Protein 2E85 (pdb70)

CATH classification: 3.40.50.1450

InterPro domains:
  IPR000671 Peptidase A31 family [PF01750] (22-140)
  IPR000671 Peptidase A31 family [PR00446] (3-15)
  IPR000671 Peptidase A31 family [PR00446] (15-26)
  IPR000671 Peptidase A31 family [PR00446] (33-50)
  IPR000671 Peptidase A31 family [PR00446] (56-66)
  IPR000671 Peptidase A31 family [PR00446] (67-83)
  IPR000671 Peptidase A31 family [PTHR30302] (2-147)
  IPR000671 Peptidase A31 family [TIGR00072] (5-140)
  IPR004420 Peptidase A31, hydrogenase maturation protease HycI [TIGR00142] (3-147)
  IPR004420 Peptidase A31, hydrogenase maturation protease HycI [cd06067] (4-139)
  IPR023430 Peptidase HybD-like domain superfamily [G3DSA:3.40.50.1450] (1-156)
  IPR023430 Peptidase HybD-like domain superfamily [SSF53163] (2-152)

GO terms:
  GO:0005515 protein binding (F, IPI)
  GO:0004175 endopeptidase activity (F, IDA)
  GO:0016485 protein processing (P, IDA)

Radius of gyration: 21.77 Å; Cα contacts (8 Å, |Δi|>4): 663; chains: 2; bounding box: 35×47×63 Å

Organism: Escherichia coli (strain K12) (NCBI:txid83333)

Structure (mmCIF, N/CA/C/O backbone):
data_2E85
#
_entry.id   2E85
#
_cell.length_a   87.425
_cell.length_b   54.984
_cell.length_c   67.964
_cell.angle_alpha   90.00
_cell.angle_beta   90.00
_cell.angle_gamma   90.00
#
_symmetry.space_group_name_H-M   'P 21 21 2'
#
loop_
_entity.id
_entity.type
_entity.pdbx_description
1 polymer 'Hydrogenase 3 maturation protease'
2 non-polymer 'CALCIUM ION'
3 water water
#
loop_
_atom_site.group_PDB
_atom_site.id
_atom_site.type_symbol
_atom_site.label_atom_id
_atom_site.label_alt_id
_atom_site.label_comp_id
_atom_site.label_asym_id
_atom_site.label_entity_id
_atom_site.label_seq_id
_atom_site.pdbx_PDB_ins_code
_atom_site.Cartn_x
_atom_site.Cartn_y
_atom_site.Cartn_z
_atom_site.occupancy
_atom_site.B_iso_or_equiv
_atom_site.auth_seq_id
_atom_site.auth_comp_id
_atom_site.auth_asym_id
_atom_site.auth_atom_id
_atom_site.pdbx_PDB_model_num
ATOM 1 N N . ALA A 1 1 ? 3.507 30.264 -4.147 1.00 31.06 -2 ALA A N 1
ATOM 2 C CA . ALA A 1 1 ? 3.698 28.998 -3.373 1.00 30.38 -2 ALA A CA 1
ATOM 3 C C . ALA A 1 1 ? 4.626 28.029 -4.095 1.00 29.48 -2 ALA A C 1
ATOM 4 O O . ALA A 1 1 ? 4.863 28.159 -5.307 1.00 30.03 -2 ALA A O 1
ATOM 6 N N . SER A 1 2 ? 5.176 27.066 -3.352 1.00 28.57 -1 SER A N 1
ATOM 7 C CA . SER A 1 2 ? 6.125 26.115 -3.938 1.00 26.71 -1 SER A CA 1
ATOM 8 C C . SER A 1 2 ? 5.430 25.119 -4.847 1.00 25.24 -1 SER A C 1
ATOM 9 O O . SER A 1 2 ? 6.041 24.588 -5.771 1.00 24.98 -1 SER A O 1
ATOM 12 N N . ALA A 1 3 ? 4.149 24.873 -4.580 1.00 24.22 0 ALA A N 1
ATOM 13 C CA . ALA A 1 3 ? 3.387 23.908 -5.367 1.00 22.17 0 ALA A CA 1
ATOM 14 C C . ALA A 1 3 ? 3.817 22.480 -5.082 1.00 20.25 0 ALA A C 1
ATOM 15 O O . ALA A 1 3 ? 3.647 21.617 -5.935 1.00 21.01 0 ALA A O 1
ATOM 16 N N . VAL A 1 4 ? 4.381 22.230 -3.897 1.00 19.67 1 VAL A N 1
ATOM 17 C CA . VAL A 1 4 ? 4.923 20.895 -3.546 1.00 17.67 1 VAL A CA 1
ATOM 18 C C . VAL A 1 4 ? 3.835 19.917 -3.086 1.00 17.68 1 VAL A C 1
ATOM 19 O O . VAL A 1 4 ? 2.985 20.258 -2.248 1.00 18.22 1 VAL A O 1
ATOM 23 N N . THR A 1 5 ? 3.889 18.692 -3.616 1.00 15.04 2 THR A N 1
ATOM 24 C CA . THR A 1 5 ? 2.916 17.669 -3.249 1.00 14.45 2 THR A CA 1
ATOM 25 C C . THR A 1 5 ? 3.623 16.425 -2.682 1.00 12.70 2 THR A C 1
ATOM 26 O O . THR A 1 5 ? 3.266 15.929 -1.616 1.00 14.47 2 THR A O 1
ATOM 30 N N . ASP A 1 6 ? 4.625 15.954 -3.405 1.00 10.67 3 ASP A N 1
ATOM 31 C CA . ASP A 1 6 ? 5.264 14.677 -3.135 1.00 9.19 3 ASP A CA 1
ATOM 32 C C . ASP A 1 6 ? 6.689 14.935 -2.700 1.00 7.99 3 ASP A C 1
ATOM 33 O O . ASP A 1 6 ? 7.398 15.729 -3.314 1.00 8.86 3 ASP A O 1
ATOM 38 N N . VAL A 1 7 ? 7.118 14.229 -1.657 1.00 8.16 4 VAL A N 1
ATOM 39 C CA . VAL A 1 7 ? 8.484 14.332 -1.164 1.00 7.16 4 VAL A CA 1
ATOM 40 C C . VAL A 1 7 ? 9.026 12.909 -1.028 1.00 6.70 4 VAL A C 1
ATOM 41 O O . VAL A 1 7 ? 8.311 12.002 -0.553 1.00 6.78 4 VAL A O 1
ATOM 45 N N . LEU A 1 8 ? 10.285 12.724 -1.443 1.00 6.29 5 LEU A N 1
ATOM 46 C CA . LEU A 1 8 ? 10.964 11.439 -1.350 1.00 8.19 5 LEU A CA 1
ATOM 47 C C . LEU A 1 8 ? 12.152 11.622 -0.416 1.00 8.09 5 LEU A C 1
ATOM 48 O O . LEU A 1 8 ? 13.040 12.410 -0.710 1.00 8.39 5 LEU A O 1
ATOM 53 N N . LEU A 1 9 ? 12.138 10.949 0.743 1.00 7.19 6 LEU A N 1
ATOM 54 C CA . LEU A 1 9 ? 13.299 11.013 1.641 1.00 7.10 6 LEU A CA 1
ATOM 55 C C . LEU A 1 9 ? 14.156 9.779 1.413 1.00 7.30 6 LEU A C 1
ATOM 56 O O . LEU A 1 9 ? 13.681 8.642 1.590 1.00 7.77 6 LEU A O 1
ATOM 61 N N . CYS A 1 10 ? 15.402 9.988 0.960 1.00 7.41 7 CYS A N 1
ATOM 62 C CA . CYS A 1 10 ? 16.314 8.862 0.721 1.00 8.00 7 CYS A CA 1
ATOM 63 C C . CYS A 1 10 ? 17.225 8.701 1.925 1.00 8.22 7 CYS A C 1
ATOM 64 O O . CYS A 1 10 ? 17.926 9.665 2.305 1.00 9.19 7 CYS A O 1
ATOM 67 N N . VAL A 1 11 ? 17.207 7.508 2.531 1.00 9.17 8 VAL A N 1
ATOM 68 C CA . VAL A 1 11 ? 17.994 7.301 3.761 1.00 9.29 8 VAL A CA 1
ATOM 69 C C . VAL A 1 11 ? 19.134 6.294 3.500 1.00 9.31 8 VAL A C 1
ATOM 70 O O . VAL A 1 11 ? 18.933 5.262 2.856 1.00 8.90 8 VAL A O 1
ATOM 74 N N . GLY A 1 12 ? 20.328 6.588 4.006 1.00 8.83 9 GLY A N 1
ATOM 75 C CA . GLY A 1 12 ? 21.427 5.640 3.826 1.00 10.11 9 GLY A CA 1
ATOM 76 C C . GLY A 1 12 ? 22.799 6.282 3.897 1.00 10.59 9 GLY A C 1
ATOM 77 O O . GLY A 1 12 ? 22.941 7.496 4.039 1.00 10.80 9 GLY A O 1
ATOM 78 N N . ASN A 1 13 ? 23.822 5.454 3.757 1.00 11.33 10 ASN A N 1
ATOM 79 C CA . ASN A 1 13 ? 25.212 5.906 3.827 1.00 12.43 10 ASN A CA 1
ATOM 80 C C . ASN A 1 13 ? 25.997 5.242 2.689 1.00 11.89 10 ASN A C 1
ATOM 81 O O . ASN A 1 13 ? 26.159 4.025 2.681 1.00 12.92 10 ASN A O 1
ATOM 86 N N . SER A 1 14 ? 26.465 6.040 1.734 1.00 13.15 11 SER A N 1
ATOM 87 C CA . SER A 1 14 ? 27.139 5.517 0.510 1.00 15.16 11 SER A CA 1
ATOM 88 C C . SER A 1 14 ? 28.450 4.822 0.874 1.00 14.78 11 SER A C 1
ATOM 89 O O . SER A 1 14 ? 28.982 4.006 0.099 1.00 15.15 11 SER A O 1
ATOM 92 N N . MET A 1 15 ? 28.978 5.161 2.046 1.00 14.61 12 MET A N 1
ATOM 93 C CA . MET A 1 15 ? 30.210 4.527 2.539 1.00 15.79 12 MET A CA 1
ATOM 94 C C . MET A 1 15 ? 29.945 3.249 3.334 1.00 15.29 12 MET A C 1
ATOM 95 O O . MET A 1 15 ? 30.838 2.722 4.013 1.00 16.16 12 MET A O 1
ATOM 100 N N . MET A 1 16 ? 28.712 2.740 3.259 1.00 13.06 13 MET A N 1
ATOM 101 C CA . MET A 1 16 ? 28.390 1.518 3.978 1.00 12.26 13 MET A CA 1
ATOM 102 C C . MET A 1 16 ? 27.783 0.441 3.055 1.00 10.68 13 MET A C 1
ATOM 103 O O . MET A 1 16 ? 26.849 -0.268 3.431 1.00 10.21 13 MET A O 1
ATOM 108 N N . GLY A 1 17 ? 28.333 0.350 1.837 1.00 10.36 14 GLY A N 1
ATOM 109 C CA . GLY A 1 17 ? 28.057 -0.792 0.968 1.00 9.86 14 GLY A CA 1
ATOM 110 C C . GLY A 1 17 ? 26.609 -0.730 0.529 1.00 9.43 14 GLY A C 1
ATOM 111 O O . GLY A 1 17 ? 26.163 0.309 0.032 1.00 9.08 14 GLY A O 1
ATOM 112 N N . ASP A 1 18 ? 25.875 -1.829 0.674 1.00 9.49 15 ASP A N 1
ATOM 113 C CA . ASP A 1 18 ? 24.465 -1.839 0.253 1.00 9.32 15 ASP A CA 1
ATOM 114 C C . ASP A 1 18 ? 23.586 -0.865 1.013 1.00 9.28 15 ASP A C 1
ATOM 115 O O . ASP A 1 18 ? 22.452 -0.565 0.564 1.00 8.87 15 ASP A O 1
ATOM 120 N N . ASP A 1 19 ? 24.063 -0.375 2.141 1.00 8.29 16 ASP A N 1
ATOM 121 C CA . ASP A 1 19 ? 23.348 0.751 2.810 1.00 9.81 16 ASP A CA 1
ATOM 122 C C . ASP A 1 19 ? 23.284 2.011 1.947 1.00 8.27 16 ASP A C 1
ATOM 123 O O . ASP A 1 19 ? 22.542 2.981 2.282 1.00 9.31 16 ASP A O 1
ATOM 128 N N . GLY A 1 20 ? 24.051 2.041 0.861 1.00 9.10 17 GLY A N 1
ATOM 129 C CA . GLY A 1 20 ? 24.053 3.213 -0.058 1.00 8.78 17 GLY A CA 1
ATOM 130 C C . GLY A 1 20 ? 22.841 3.263 -0.979 1.00 9.21 17 GLY A C 1
ATOM 131 O O . GLY A 1 20 ? 22.784 4.156 -1.832 1.00 9.55 17 GLY A O 1
ATOM 132 N N . ALA A 1 21 ? 21.892 2.329 -0.811 1.00 9.80 18 ALA A N 1
ATOM 133 C CA . ALA A 1 21 ? 20.708 2.234 -1.710 1.00 9.87 18 ALA A CA 1
ATOM 134 C C . ALA A 1 21 ? 19.947 3.566 -1.793 1.00 10.64 18 ALA A C 1
ATOM 135 O O . ALA A 1 21 ? 19.613 4.042 -2.903 1.00 9.89 18 ALA A O 1
ATOM 137 N N . GLY A 1 22 ? 19.660 4.159 -0.627 1.00 9.22 19 GLY A N 1
ATOM 138 C CA . GLY A 1 22 ? 18.994 5.468 -0.591 1.00 10.39 19 GLY A CA 1
ATOM 139 C C . GLY A 1 22 ? 19.769 6.551 -1.341 1.00 9.83 19 GLY A C 1
ATOM 140 O O . GLY A 1 22 ? 19.246 7.137 -2.274 1.00 9.58 19 GLY A O 1
ATOM 141 N N . PRO A 1 23 ? 21.009 6.860 -0.914 1.00 9.47 20 PRO A N 1
ATOM 142 C CA . PRO A 1 23 ? 21.826 7.827 -1.659 1.00 9.88 20 PRO A CA 1
ATOM 143 C C . PRO A 1 23 ? 21.880 7.538 -3.145 1.00 8.15 20 PRO A C 1
ATOM 144 O O . PRO A 1 23 ? 21.932 8.483 -3.934 1.00 8.50 20 PRO A O 1
ATOM 148 N N . LEU A 1 24 ? 21.921 6.267 -3.542 1.00 7.46 21 LEU A N 1
ATOM 149 C CA . LEU A 1 24 ? 22.006 5.975 -4.972 1.00 8.23 21 LEU A CA 1
ATOM 150 C C . LEU A 1 24 ? 20.744 6.448 -5.657 1.00 6.49 21 LEU A C 1
ATOM 151 O O . LEU A 1 24 ? 20.811 7.016 -6.740 1.00 8.13 21 LEU A O 1
ATOM 156 N N . LEU A 1 25 ? 19.596 6.182 -5.049 1.00 6.19 22 LEU A N 1
ATOM 157 C CA . LEU A 1 25 ? 18.320 6.645 -5.610 1.00 5.42 22 LEU A CA 1
ATOM 158 C C . LEU A 1 25 ? 18.291 8.177 -5.780 1.00 6.41 22 LEU A C 1
ATOM 159 O O . LEU A 1 25 ? 17.818 8.687 -6.815 1.00 6.52 22 LEU A O 1
ATOM 164 N N . ALA A 1 26 ? 18.790 8.897 -4.772 1.00 6.92 23 ALA A N 1
ATOM 165 C CA . ALA A 1 26 ? 18.902 10.378 -4.830 1.00 7.32 23 ALA A CA 1
ATOM 166 C C . ALA A 1 26 ? 19.758 10.780 -6.004 1.00 9.21 23 ALA A C 1
ATOM 167 O O . ALA A 1 26 ? 19.391 11.688 -6.748 1.00 9.80 23 ALA A O 1
ATOM 169 N N . GLU A 1 27 ? 20.874 10.076 -6.194 1.00 9.35 24 GLU A N 1
ATOM 170 C CA . GLU A 1 27 ? 21.764 10.370 -7.312 1.00 11.51 24 GLU A CA 1
ATOM 171 C C . GLU A 1 27 ? 21.100 10.164 -8.672 1.00 10.42 24 GLU A C 1
ATOM 172 O O . GLU A 1 27 ? 21.264 11.020 -9.581 1.00 11.37 24 GLU A O 1
ATOM 178 N N . LYS A 1 28 ? 20.334 9.062 -8.803 1.00 9.68 25 LYS A N 1
ATOM 179 C CA . LYS A 1 28 ? 19.606 8.810 -10.030 1.00 9.48 25 LYS A CA 1
ATOM 180 C C . LYS A 1 28 ? 18.602 9.923 -10.299 1.00 9.55 25 LYS A C 1
ATOM 181 O O . LYS A 1 28 ? 18.489 10.397 -11.432 1.00 9.49 25 LYS A O 1
ATOM 187 N N . CYS A 1 29 ? 17.835 10.298 -9.266 1.00 7.99 26 CYS A N 1
ATOM 188 C CA . CYS A 1 29 ? 16.863 11.358 -9.406 1.00 9.64 26 CYS A CA 1
ATOM 189 C C . CYS A 1 29 ? 17.467 12.713 -9.775 1.00 10.38 26 CYS A C 1
ATOM 190 O O . CYS A 1 29 ? 16.878 13.458 -10.560 1.00 11.07 26 CYS A O 1
ATOM 193 N N . ALA A 1 30 ? 18.623 13.031 -9.201 1.00 11.27 27 ALA A N 1
ATOM 194 C CA . ALA A 1 30 ? 19.274 14.310 -9.483 1.00 12.32 27 ALA A CA 1
ATOM 195 C C . ALA A 1 30 ? 19.704 14.366 -10.941 1.00 12.95 27 ALA A C 1
ATOM 196 O O . ALA A 1 30 ? 19.623 15.419 -11.590 1.00 14.98 27 ALA A O 1
ATOM 198 N N . ALA A 1 31 ? 20.160 13.231 -11.450 1.00 11.66 28 ALA A N 1
ATOM 199 C CA . ALA A 1 31 ? 20.642 13.122 -12.824 1.00 12.15 28 ALA A CA 1
ATOM 200 C C . ALA A 1 31 ? 19.490 13.110 -13.835 1.00 12.00 28 ALA A C 1
ATOM 201 O O . ALA A 1 31 ? 19.618 13.653 -14.947 1.00 13.10 28 ALA A O 1
ATOM 203 N N . ALA A 1 32 ? 18.355 12.555 -13.429 1.00 10.75 29 ALA A N 1
ATOM 204 C CA . ALA A 1 32 ? 17.227 12.361 -14.339 1.00 10.49 29 ALA A CA 1
ATOM 205 C C . ALA A 1 32 ? 15.951 12.286 -13.512 1.00 11.29 29 ALA A C 1
ATOM 206 O O . ALA A 1 32 ? 15.530 11.201 -13.116 1.00 11.12 29 ALA A O 1
ATOM 208 N N . PRO A 1 33 ? 15.366 13.443 -13.197 1.00 10.49 30 PRO A N 1
ATOM 209 C CA . PRO A 1 33 ? 14.167 13.461 -12.346 1.00 11.11 30 PRO A CA 1
ATOM 210 C C . PRO A 1 33 ? 13.031 12.587 -12.842 1.00 12.07 30 PRO A C 1
ATOM 211 O O . PRO A 1 33 ? 12.833 12.425 -14.058 1.00 11.71 30 PRO A O 1
ATOM 215 N N . LYS A 1 34 ? 12.315 11.999 -11.892 1.00 12.09 31 LYS A N 1
ATOM 216 C CA . LYS A 1 34 ? 11.123 11.207 -12.213 1.00 12.73 31 LYS A CA 1
ATOM 217 C C . LYS A 1 34 ? 9.988 11.680 -11.337 1.00 13.16 31 LYS A C 1
ATOM 218 O O . LYS A 1 34 ? 10.169 11.871 -10.141 1.00 13.79 31 LYS A O 1
ATOM 224 N N . GLY A 1 35 ? 8.812 11.870 -11.925 1.00 13.84 32 GLY A N 1
ATOM 225 C CA . GLY A 1 35 ? 7.671 12.291 -11.120 1.00 13.97 32 GLY A CA 1
ATOM 226 C C . GLY A 1 35 ? 7.773 13.716 -10.621 1.00 13.43 32 GLY A C 1
ATOM 227 O O . GLY A 1 35 ? 8.542 14.528 -11.152 1.00 14.90 32 GLY A O 1
ATOM 228 N N . ASN A 1 36 ? 6.927 14.039 -9.657 1.00 12.91 33 ASN A N 1
ATOM 229 C CA . ASN A 1 36 ? 6.892 15.361 -9.075 1.00 13.35 33 ASN A CA 1
ATOM 230 C C . ASN A 1 36 ? 7.628 15.442 -7.746 1.00 13.20 33 ASN A C 1
ATOM 231 O O . ASN A 1 36 ? 7.515 16.429 -7.034 1.00 14.33 33 ASN A O 1
ATOM 236 N N . TRP A 1 37 ? 8.405 14.410 -7.429 1.00 11.99 34 TRP A N 1
ATOM 237 C CA . TRP A 1 37 ? 9.034 14.293 -6.109 1.00 10.38 34 TRP A CA 1
ATOM 238 C C . TRP A 1 37 ? 10.090 15.363 -5.877 1.00 10.32 34 TRP A C 1
ATOM 239 O O . TRP A 1 37 ? 10.993 15.556 -6.715 1.00 10.68 34 TRP A O 1
ATOM 250 N N . VAL A 1 38 ? 9.997 16.029 -4.733 1.00 9.80 35 VAL A N 1
ATOM 251 C CA . VAL A 1 38 ? 11.147 16.745 -4.178 1.00 9.47 35 VAL A CA 1
ATOM 252 C C . VAL A 1 38 ? 11.990 15.717 -3.399 1.00 9.83 35 VAL A C 1
ATOM 253 O O . VAL A 1 38 ? 11.501 15.115 -2.438 1.00 9.15 35 VAL A O 1
ATOM 257 N N . VAL A 1 39 ? 13.245 15.547 -3.794 1.00 8.84 36 VAL A N 1
ATOM 258 C CA . VAL A 1 39 ? 14.058 14.437 -3.250 1.00 9.11 36 VAL A CA 1
ATOM 259 C C . VAL A 1 39 ? 15.061 14.941 -2.226 1.00 8.98 36 VAL A C 1
ATOM 260 O O . VAL A 1 39 ? 15.923 15.774 -2.551 1.00 8.95 36 VAL A O 1
ATOM 264 N N . ILE A 1 40 ? 14.952 14.435 -1.006 1.00 9.21 37 ILE A N 1
ATOM 265 C CA . ILE A 1 40 ? 15.891 14.807 0.065 1.00 9.25 37 ILE A CA 1
ATOM 266 C C . ILE A 1 40 ? 16.911 13.668 0.196 1.00 7.59 37 ILE A C 1
ATOM 267 O O . ILE A 1 40 ? 16.556 12.498 0.472 1.00 9.92 37 ILE A O 1
ATOM 272 N N . ASP A 1 41 ? 18.180 14.041 0.024 1.00 7.53 38 ASP A N 1
ATOM 273 C CA . ASP A 1 41 ? 19.330 13.186 0.186 1.00 9.22 38 ASP A CA 1
ATOM 274 C C . ASP A 1 41 ? 19.649 13.142 1.693 1.00 8.95 38 ASP A C 1
ATOM 275 O O . ASP A 1 41 ? 20.557 13.815 2.165 1.00 10.15 38 ASP A O 1
ATOM 280 N N . GLY A 1 42 ? 18.882 12.349 2.426 1.00 8.96 39 GLY A N 1
ATOM 281 C CA . GLY A 1 42 ? 18.860 12.424 3.883 1.00 8.27 39 GLY A CA 1
ATOM 282 C C . GLY A 1 42 ? 20.037 11.827 4.649 1.00 9.17 39 GLY A C 1
ATOM 283 O O . GLY A 1 42 ? 20.127 11.987 5.885 1.00 8.24 39 GLY A O 1
ATOM 284 N N . GLY A 1 43 ? 20.921 11.101 3.970 1.00 9.13 40 GLY A N 1
ATOM 285 C CA . GLY A 1 43 ? 22.044 10.541 4.694 1.00 10.19 40 GLY A CA 1
ATOM 286 C C . GLY A 1 43 ? 21.670 9.512 5.761 1.00 11.00 40 GLY A C 1
ATOM 287 O O . GLY A 1 43 ? 20.637 8.836 5.690 1.00 10.84 40 GLY A O 1
ATOM 288 N N . SER A 1 44 ? 22.530 9.443 6.772 1.00 12.07 41 SER A N 1
ATOM 289 C CA . SER A 1 44 ? 22.513 8.395 7.768 1.00 14.36 41 SER A CA 1
ATOM 290 C C . SER A 1 44 ? 21.308 8.424 8.696 1.00 14.27 41 SER A C 1
ATOM 291 O O . SER A 1 44 ? 20.854 7.370 9.143 1.00 16.00 41 SER A O 1
ATOM 294 N N . ALA A 1 45 ? 20.804 9.617 8.992 1.00 13.77 42 ALA A N 1
ATOM 295 C CA . ALA A 1 45 ? 19.763 9.781 10.011 1.00 13.08 42 ALA A CA 1
ATOM 296 C C . ALA A 1 45 ? 18.629 10.634 9.481 1.00 12.15 42 ALA A C 1
ATOM 297 O O . ALA A 1 45 ? 18.871 11.715 8.948 1.00 11.73 42 ALA A O 1
ATOM 299 N N . PRO A 1 46 ? 17.378 10.151 9.619 1.00 12.02 43 PRO A N 1
ATOM 300 C CA . PRO A 1 46 ? 16.235 10.966 9.201 1.00 11.59 43 PRO A CA 1
ATOM 301 C C . PRO A 1 46 ? 15.871 12.102 10.193 1.00 11.37 43 PRO A C 1
ATOM 302 O O . PRO A 1 46 ? 15.155 13.042 9.812 1.00 11.83 43 PRO A O 1
ATOM 306 N N . GLU A 1 47 ? 16.355 12.033 11.432 1.00 10.91 44 GLU A N 1
ATOM 307 C CA . GLU A 1 47 ? 15.977 13.017 12.471 1.00 11.41 44 GLU A CA 1
ATOM 308 C C . GLU A 1 47 ? 16.155 14.448 12.026 1.00 10.27 44 GLU A C 1
ATOM 309 O O . GLU A 1 47 ? 15.292 15.300 12.251 1.00 11.46 44 GLU A O 1
ATOM 315 N N . ASN A 1 48 ? 17.280 14.718 11.391 1.00 10.82 45 ASN A N 1
ATOM 316 C CA . ASN A 1 48 ? 17.593 16.104 11.066 1.00 11.58 45 ASN A CA 1
ATOM 317 C C . ASN A 1 48 ? 17.013 16.533 9.716 1.00 10.98 45 ASN A C 1
ATOM 318 O O . ASN A 1 48 ? 17.277 17.644 9.247 1.00 10.98 45 ASN A O 1
ATOM 323 N N . ASP A 1 49 ? 16.167 15.680 9.131 1.00 9.92 46 ASP A N 1
ATOM 324 C CA . ASP A 1 49 ? 15.521 15.986 7.839 1.00 10.15 46 ASP A CA 1
ATOM 325 C C . ASP A 1 49 ? 14.057 16.369 8.037 1.00 10.25 46 ASP A C 1
ATOM 326 O O . ASP A 1 49 ? 13.367 16.815 7.109 1.00 10.74 46 ASP A O 1
ATOM 331 N N . ILE A 1 50 ? 13.578 16.145 9.250 1.00 9.87 47 ILE A N 1
ATOM 332 C CA . ILE A 1 50 ? 12.155 16.315 9.578 1.00 10.91 47 ILE A CA 1
ATOM 333 C C . ILE A 1 50 ? 11.678 17.766 9.400 1.00 11.55 47 ILE A C 1
ATOM 334 O O . ILE A 1 50 ? 10.619 18.014 8.784 1.00 11.75 47 ILE A O 1
ATOM 339 N N . VAL A 1 51 ? 12.458 18.723 9.892 1.00 12.33 48 VAL A N 1
ATOM 340 C CA . VAL A 1 51 ? 12.015 20.128 9.845 1.00 12.45 48 VAL A CA 1
ATOM 341 C C . VAL A 1 51 ? 11.774 20.558 8.392 1.00 12.78 48 VAL A C 1
ATOM 342 O O . VAL A 1 51 ? 10.753 21.190 8.116 1.00 12.83 48 VAL A O 1
ATOM 346 N N . ALA A 1 52 ? 12.666 20.171 7.477 1.00 12.45 49 ALA A N 1
ATOM 347 C CA . ALA A 1 52 ? 12.521 20.533 6.055 1.00 12.11 49 ALA A CA 1
ATOM 348 C C . ALA A 1 52 ? 11.317 19.855 5.399 1.00 11.39 49 ALA A C 1
ATOM 349 O O . ALA A 1 52 ? 10.587 20.487 4.648 1.00 11.71 49 ALA A O 1
ATOM 351 N N . ILE A 1 53 ? 11.121 18.567 5.684 1.00 10.29 50 ILE A N 1
ATOM 352 C CA . ILE A 1 53 ? 9.965 17.839 5.157 1.00 10.72 50 ILE A CA 1
ATOM 353 C C . ILE A 1 53 ? 8.663 18.526 5.612 1.00 10.19 50 ILE A C 1
ATOM 354 O O . ILE A 1 53 ? 7.751 18.737 4.822 1.00 10.02 50 ILE A O 1
ATOM 359 N N . ARG A 1 54 ? 8.594 18.923 6.879 1.00 11.52 51 ARG A N 1
ATOM 360 C CA . ARG A 1 54 ? 7.390 19.541 7.434 1.00 12.23 51 ARG A CA 1
ATOM 361 C C . ARG A 1 54 ? 7.127 20.908 6.781 1.00 12.12 51 ARG A C 1
ATOM 362 O O . ARG A 1 54 ? 5.972 21.240 6.459 1.00 12.70 51 ARG A O 1
ATOM 370 N N . GLU A 1 55 ? 8.206 21.669 6.539 1.00 11.67 52 GLU A N 1
ATOM 371 C CA . GLU A 1 55 ? 8.136 22.963 5.892 1.00 12.95 52 GLU A CA 1
ATOM 372 C C . GLU A 1 55 ? 7.725 22.872 4.420 1.00 12.80 52 GLU A C 1
ATOM 373 O O . GLU A 1 55 ? 7.046 23.772 3.900 1.00 13.41 52 GLU A O 1
ATOM 379 N N . LEU A 1 56 ? 8.118 21.780 3.756 1.00 11.99 53 LEU A N 1
ATOM 380 C CA . LEU A 1 56 ? 7.719 21.517 2.380 1.00 12.08 53 LEU A CA 1
ATOM 381 C C . LEU A 1 56 ? 6.199 21.286 2.255 1.00 12.18 53 LEU A C 1
ATOM 382 O O . LEU A 1 56 ? 5.647 21.419 1.168 1.00 12.60 53 LEU A O 1
ATOM 387 N N . ARG A 1 57 ? 5.549 20.944 3.358 1.00 12.83 54 ARG A N 1
ATOM 388 C CA . ARG A 1 57 ? 4.080 20.735 3.397 1.00 15.47 54 ARG A CA 1
ATOM 389 C C . ARG A 1 57 ? 3.541 19.751 2.332 1.00 13.89 54 ARG A C 1
ATOM 390 O O . ARG A 1 57 ? 2.517 20.022 1.664 1.00 14.56 54 ARG A O 1
ATOM 398 N N . PRO A 1 58 ? 4.183 18.587 2.195 1.00 13.12 55 PRO A N 1
ATOM 399 C CA . PRO A 1 58 ? 3.714 17.634 1.207 1.00 12.86 55 PRO A CA 1
ATOM 400 C C . PRO A 1 58 ? 2.380 16.999 1.609 1.00 12.77 55 PRO A C 1
ATOM 401 O O . PRO A 1 58 ? 1.973 17.071 2.780 1.00 12.54 55 PRO A O 1
ATOM 405 N N . THR A 1 59 ? 1.725 16.389 0.627 1.00 12.93 56 THR A N 1
ATOM 406 C CA . THR A 1 59 ? 0.536 15.568 0.828 1.00 14.38 56 THR A CA 1
ATOM 407 C C . THR A 1 59 ? 0.923 14.062 0.880 1.00 12.96 56 THR A C 1
ATOM 408 O O . THR A 1 59 ? 0.132 13.210 1.333 1.00 13.99 56 THR A O 1
ATOM 412 N N . ARG A 1 60 ? 2.123 13.731 0.390 1.00 11.26 57 ARG A N 1
ATOM 413 C CA . ARG A 1 60 ? 2.578 12.355 0.336 1.00 9.40 57 ARG A CA 1
ATOM 414 C C . ARG A 1 60 ? 4.092 12.310 0.509 1.00 8.64 57 ARG A C 1
ATOM 415 O O . ARG A 1 60 ? 4.809 13.091 -0.118 1.00 8.19 57 ARG A O 1
ATOM 423 N N . LEU A 1 61 ? 4.543 11.414 1.379 1.00 6.88 58 LEU A N 1
ATOM 424 C CA . LEU A 1 61 ? 5.977 11.231 1.670 1.00 5.47 58 LEU A CA 1
ATOM 425 C C . LEU A 1 61 ? 6.314 9.760 1.445 1.00 6.37 58 LEU A C 1
ATOM 426 O O . LEU A 1 61 ? 5.646 8.869 2.000 1.00 7.25 58 LEU A O 1
ATOM 431 N N . LEU A 1 62 ? 7.320 9.529 0.599 1.00 5.94 59 LEU A N 1
ATOM 432 C CA . LEU A 1 62 ? 7.868 8.205 0.357 1.00 6.17 59 LEU A CA 1
ATOM 433 C C . LEU A 1 62 ? 9.247 8.176 0.981 1.00 5.62 59 LEU A C 1
ATOM 434 O O . LEU A 1 62 ? 10.070 9.055 0.701 1.00 7.17 59 LEU A O 1
ATOM 439 N N . ILE A 1 63 ? 9.478 7.194 1.816 1.00 3.73 60 ILE A N 1
ATOM 440 C CA . ILE A 1 63 ? 10.798 7.032 2.463 1.00 5.00 60 ILE A CA 1
ATOM 441 C C . ILE A 1 63 ? 11.425 5.766 1.904 1.00 5.92 60 ILE A C 1
ATOM 442 O O . ILE A 1 63 ? 10.803 4.696 1.948 1.00 6.94 60 ILE A O 1
ATOM 447 N N . VAL A 1 64 ? 12.668 5.872 1.414 1.00 7.12 61 VAL A N 1
ATOM 448 C CA . VAL A 1 64 ? 13.362 4.720 0.853 1.00 7.12 61 VAL A CA 1
ATOM 449 C C . VAL A 1 64 ? 14.651 4.469 1.641 1.00 7.69 61 VAL A C 1
ATOM 450 O O . VAL A 1 64 ? 15.472 5.370 1.783 1.00 7.44 61 VAL A O 1
ATOM 454 N N . ASP A 1 65 ? 14.829 3.246 2.130 1.00 8.04 62 ASP A N 1
ATOM 455 C CA . ASP A 1 65 ? 15.941 2.945 3.021 1.00 9.09 62 ASP A CA 1
ATOM 456 C C . ASP A 1 65 ? 16.320 1.454 2.893 1.00 9.61 62 ASP A C 1
ATOM 457 O O . ASP A 1 65 ? 15.448 0.588 2.837 1.00 10.53 62 ASP A O 1
ATOM 462 N N . ALA A 1 66 ? 17.614 1.177 2.799 1.00 8.61 63 ALA A N 1
ATOM 463 C CA . ALA A 1 66 ? 18.108 -0.197 2.891 1.00 9.05 63 ALA A CA 1
ATOM 464 C C . ALA A 1 66 ? 17.823 -0.667 4.327 1.00 10.30 63 ALA A C 1
ATOM 465 O O . ALA A 1 66 ? 18.208 0.006 5.274 1.00 11.46 63 ALA A O 1
ATOM 467 N N . THR A 1 67 ? 17.155 -1.809 4.493 1.00 10.28 64 THR A N 1
ATOM 468 C CA . THR A 1 67 ? 16.739 -2.267 5.822 1.00 12.15 64 THR A CA 1
ATOM 469 C C . THR A 1 67 ? 16.755 -3.804 5.839 1.00 10.86 64 THR A C 1
ATOM 470 O O . THR A 1 67 ? 16.260 -4.444 4.909 1.00 10.20 64 THR A O 1
ATOM 474 N N . ASP A 1 68 ? 17.304 -4.394 6.889 1.00 10.11 65 ASP A N 1
ATOM 475 C CA . ASP A 1 68 ? 17.320 -5.854 6.941 1.00 10.97 65 ASP A CA 1
ATOM 476 C C . ASP A 1 68 ? 15.910 -6.336 7.317 1.00 10.31 65 ASP A C 1
ATOM 477 O O . ASP A 1 68 ? 15.392 -5.974 8.361 1.00 12.92 65 ASP A O 1
ATOM 482 N N . MET A 1 69 ? 15.312 -7.144 6.449 1.00 8.99 66 MET A N 1
ATOM 483 C CA . MET A 1 69 ? 13.953 -7.614 6.613 1.00 8.13 66 MET A CA 1
ATOM 484 C C . MET A 1 69 ? 13.945 -9.134 6.630 1.00 9.84 66 MET A C 1
ATOM 485 O O . MET A 1 69 ? 12.861 -9.747 6.668 1.00 10.40 66 MET A O 1
ATOM 490 N N . GLY A 1 70 ? 15.152 -9.719 6.599 1.00 10.57 67 GLY A N 1
ATOM 491 C CA . GLY A 1 70 ? 15.355 -11.177 6.573 1.00 10.69 67 GLY A CA 1
ATOM 492 C C . GLY A 1 70 ? 15.014 -11.840 5.242 1.00 12.12 67 GLY A C 1
ATOM 493 O O . GLY A 1 70 ? 14.736 -13.057 5.176 1.00 13.37 67 GLY A O 1
ATOM 494 N N . LEU A 1 71 ? 15.061 -11.054 4.180 1.00 11.34 68 LEU A N 1
ATOM 495 C CA . LEU A 1 71 ? 14.709 -11.494 2.831 1.00 11.07 68 LEU A CA 1
ATOM 496 C C . LEU A 1 71 ? 15.953 -11.691 1.990 1.00 11.58 68 LEU A C 1
ATOM 497 O O . LEU A 1 71 ? 17.068 -11.395 2.453 1.00 11.89 68 LEU A O 1
ATOM 502 N N . ASN A 1 72 ? 15.765 -12.153 0.749 1.00 11.49 69 ASN A N 1
ATOM 503 C CA . ASN A 1 72 ? 16.881 -12.230 -0.202 1.00 11.49 69 ASN A CA 1
ATOM 504 C C . ASN A 1 72 ? 17.342 -10.852 -0.580 1.00 10.58 69 ASN A C 1
ATOM 505 O O . ASN A 1 72 ? 16.521 -9.921 -0.657 1.00 10.11 69 ASN A O 1
ATOM 510 N N . PRO A 1 73 ? 18.649 -10.705 -0.825 1.00 10.84 70 PRO A N 1
ATOM 511 C CA . PRO A 1 73 ? 19.154 -9.386 -1.220 1.00 10.05 70 PRO A CA 1
ATOM 512 C C . PRO A 1 73 ? 18.409 -8.779 -2.420 1.00 10.06 70 PRO A C 1
ATOM 513 O O . PRO A 1 73 ? 18.112 -9.469 -3.412 1.00 9.99 70 PRO A O 1
ATOM 517 N N . GLY A 1 74 ? 18.089 -7.494 -2.320 1.00 9.43 71 GLY A N 1
ATOM 518 C CA . GLY A 1 74 ? 17.441 -6.769 -3.425 1.00 9.32 71 GLY A CA 1
ATOM 519 C C . GLY A 1 74 ? 15.914 -6.813 -3.378 1.00 9.89 71 GLY A C 1
ATOM 520 O O . GLY A 1 74 ? 15.244 -6.093 -4.142 1.00 9.94 71 GLY A O 1
ATOM 521 N N . GLU A 1 75 ? 15.348 -7.656 -2.501 1.00 8.85 72 GLU A N 1
ATOM 522 C CA . GLU A 1 75 ? 13.873 -7.642 -2.337 1.00 8.74 72 GLU A CA 1
ATOM 523 C C . GLU A 1 75 ? 13.395 -6.277 -1.816 1.00 8.70 72 GLU A C 1
ATOM 524 O O . GLU A 1 75 ? 14.029 -5.686 -0.941 1.00 8.49 72 GLU A O 1
ATOM 530 N N . ILE A 1 76 ? 12.251 -5.826 -2.335 1.00 6.98 73 ILE A N 1
ATOM 531 C CA . ILE A 1 76 ? 11.671 -4.522 -2.004 1.00 7.02 73 ILE A CA 1
ATOM 532 C C . ILE A 1 76 ? 10.329 -4.777 -1.339 1.00 7.54 73 ILE A C 1
ATOM 533 O O . ILE A 1 76 ? 9.521 -5.541 -1.885 1.00 7.04 73 ILE A O 1
ATOM 538 N N . ARG A 1 77 ? 10.068 -4.136 -0.192 1.00 6.52 74 ARG A N 1
ATOM 539 C CA . ARG A 1 77 ? 8.750 -4.257 0.465 1.00 7.11 74 ARG A CA 1
ATOM 540 C C . ARG A 1 77 ? 8.332 -2.944 1.077 1.00 7.14 74 ARG A C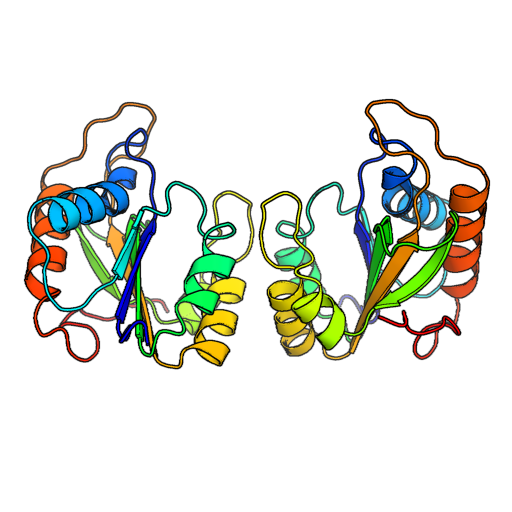 1
ATOM 541 O O . ARG A 1 77 ? 9.165 -2.139 1.449 1.00 8.24 74 ARG A O 1
ATOM 549 N N . ILE A 1 78 ? 7.022 -2.733 1.184 1.00 7.37 75 ILE A N 1
ATOM 550 C CA . ILE A 1 78 ? 6.488 -1.647 1.974 1.00 9.13 75 ILE A CA 1
ATOM 551 C C . ILE A 1 78 ? 6.258 -2.185 3.399 1.00 9.34 75 ILE A C 1
ATOM 552 O O . ILE A 1 78 ? 5.680 -3.277 3.608 1.00 10.21 75 ILE A O 1
ATOM 557 N N . ILE A 1 79 ? 6.761 -1.448 4.372 1.00 7.73 76 ILE A N 1
ATOM 558 C CA . ILE A 1 79 ? 6.614 -1.864 5.761 1.00 9.72 76 ILE A CA 1
ATOM 559 C C . ILE A 1 79 ? 5.513 -1.037 6.420 1.00 10.81 76 ILE A C 1
ATOM 560 O O . ILE A 1 79 ? 5.618 0.195 6.509 1.00 9.68 76 ILE A O 1
ATOM 565 N N . ASP A 1 80 ? 4.446 -1.714 6.847 1.00 13.02 77 ASP A N 1
ATOM 566 C CA . ASP A 1 80 ? 3.355 -0.996 7.503 1.00 15.35 77 ASP A CA 1
ATOM 567 C C . ASP A 1 80 ? 3.812 -0.456 8.865 1.00 15.24 77 ASP A C 1
ATOM 568 O O . ASP A 1 80 ? 4.610 -1.100 9.551 1.00 14.01 77 ASP A O 1
ATOM 573 N N . PRO A 1 81 ? 3.332 0.749 9.243 1.00 16.99 78 PRO A N 1
ATOM 574 C CA . PRO A 1 81 ? 3.683 1.364 10.535 1.00 17.92 78 PRO A CA 1
ATOM 575 C C . PRO A 1 81 ? 3.531 0.452 11.742 1.00 18.96 78 PRO A C 1
ATOM 576 O O . PRO A 1 81 ? 4.361 0.508 12.665 1.00 18.96 78 PRO A O 1
ATOM 580 N N . ASP A 1 82 ? 2.503 -0.395 11.746 1.00 19.57 79 ASP A N 1
ATOM 581 C CA . ASP A 1 82 ? 2.336 -1.374 12.825 1.00 20.74 79 ASP A CA 1
ATOM 582 C C . ASP A 1 82 ? 3.566 -2.281 12.933 1.00 19.41 79 ASP A C 1
ATOM 583 O O . ASP A 1 82 ? 4.052 -2.590 14.031 1.00 18.59 79 ASP A O 1
ATOM 588 N N . ASP A 1 83 ? 4.074 -2.697 11.786 1.00 17.79 80 ASP A N 1
ATOM 589 C CA . ASP A 1 83 ? 5.195 -3.610 11.762 1.00 16.53 80 ASP A CA 1
ATOM 590 C C . ASP A 1 83 ? 6.478 -2.867 12.108 1.00 15.95 80 ASP A C 1
ATOM 591 O O . ASP A 1 83 ? 7.347 -3.414 12.804 1.00 16.39 80 ASP A O 1
ATOM 596 N N . ILE A 1 84 ? 6.581 -1.611 11.679 1.00 14.44 81 ILE A N 1
ATOM 597 C CA . ILE A 1 84 ? 7.749 -0.791 12.067 1.00 14.36 81 ILE A CA 1
ATOM 598 C C . ILE A 1 84 ? 7.852 -0.744 13.598 1.00 15.01 81 ILE A C 1
ATOM 599 O O . ILE A 1 84 ? 8.947 -0.881 14.164 1.00 14.90 81 ILE A O 1
ATOM 604 N N . ALA A 1 85 ? 6.707 -0.551 14.248 1.00 16.27 82 ALA A N 1
ATOM 605 C CA . ALA A 1 85 ? 6.631 -0.485 15.726 1.00 17.29 82 ALA A CA 1
ATOM 606 C C . ALA A 1 85 ? 6.976 -1.812 16.391 1.00 18.33 82 ALA A C 1
ATOM 607 O O . ALA A 1 85 ? 7.792 -1.852 17.323 1.00 17.58 82 ALA A O 1
ATOM 609 N N . GLU A 1 86 ? 6.350 -2.888 15.905 1.00 17.92 83 GLU A N 1
ATOM 610 C CA . GLU A 1 86 ? 6.523 -4.242 16.453 1.00 18.92 83 GLU A CA 1
ATOM 611 C C . GLU A 1 86 ? 7.936 -4.778 16.299 1.00 18.31 83 GLU A C 1
ATOM 612 O O . GLU A 1 86 ? 8.409 -5.499 17.181 1.00 19.09 83 GLU A O 1
ATOM 618 N N . MET A 1 87 ? 8.584 -4.433 15.179 1.00 16.74 84 MET A N 1
ATOM 619 C CA . MET A 1 87 ? 9.960 -4.837 14.862 1.00 16.98 84 MET A CA 1
ATOM 620 C C . MET A 1 87 ? 11.018 -4.059 15.677 1.00 15.88 84 MET A C 1
ATOM 621 O O . MET A 1 87 ? 12.190 -4.443 15.659 1.00 16.19 84 MET A O 1
ATOM 626 N N . PHE A 1 88 ? 10.604 -2.990 16.373 1.00 15.21 85 PHE A N 1
ATOM 627 C CA . PHE A 1 88 ? 11.546 -2.069 17.057 1.00 15.00 85 PHE A CA 1
ATOM 628 C C . PHE A 1 88 ? 12.641 -1.607 16.102 1.00 14.58 85 PHE A C 1
ATOM 629 O O . PHE A 1 88 ? 13.847 -1.582 16.444 1.00 14.98 85 PHE A O 1
ATOM 637 N N . MET A 1 89 ? 12.231 -1.214 14.902 1.00 13.85 86 MET A N 1
ATOM 638 C CA . MET A 1 89 ? 13.157 -0.577 13.967 1.00 13.14 86 MET A CA 1
ATOM 639 C C . MET A 1 89 ? 13.620 0.741 14.595 1.00 13.32 86 MET A C 1
ATOM 640 O O . MET A 1 89 ? 12.794 1.529 15.096 1.00 12.73 86 MET A O 1
ATOM 645 N N . MET A 1 90 ? 14.934 0.952 14.567 1.00 13.51 87 MET A N 1
ATOM 646 C CA . MET A 1 90 ? 15.578 2.123 15.171 1.00 13.71 87 MET A CA 1
ATOM 647 C C . MET A 1 90 ? 16.329 2.965 14.151 1.00 13.06 87 MET A C 1
ATOM 648 O O . MET A 1 90 ? 16.910 2.450 13.176 1.00 13.21 87 MET A O 1
ATOM 653 N N . THR A 1 91 ? 16.370 4.276 14.387 1.00 12.94 88 THR A N 1
ATOM 654 C CA . THR A 1 91 ? 17.322 5.110 13.646 1.00 13.17 88 THR A CA 1
ATOM 655 C C . THR A 1 91 ? 18.738 4.881 14.171 1.00 13.08 88 THR A C 1
ATOM 656 O O . THR A 1 91 ? 18.949 4.205 15.188 1.00 12.87 88 THR A O 1
ATOM 660 N N . THR A 1 92 ? 19.711 5.480 13.486 1.00 14.05 89 THR A N 1
ATOM 661 C CA . THR A 1 92 ? 21.116 5.400 13.905 1.00 14.61 89 THR A CA 1
ATOM 662 C C . THR A 1 92 ? 21.360 5.972 15.323 1.00 14.65 89 THR A C 1
ATOM 663 O O . THR A 1 92 ? 22.375 5.673 15.962 1.00 13.86 89 THR A O 1
ATOM 667 N N . HIS A 1 93 ? 20.404 6.762 15.804 1.00 13.16 90 HIS A N 1
ATOM 668 C CA . HIS A 1 93 ? 20.491 7.412 17.111 1.00 14.24 90 HIS A CA 1
ATOM 669 C C . HIS A 1 93 ? 19.635 6.696 18.148 1.00 13.78 90 HIS A C 1
ATOM 670 O O . HIS A 1 93 ? 19.427 7.199 19.260 1.00 13.61 90 HIS A O 1
ATOM 677 N N . ASN A 1 94 ? 19.178 5.497 17.781 1.00 14.07 91 ASN A N 1
ATOM 678 C CA . ASN A 1 94 ? 18.291 4.685 18.620 1.00 14.85 91 ASN A CA 1
ATOM 679 C C . ASN A 1 94 ? 16.956 5.324 18.983 1.00 15.22 91 ASN A C 1
ATOM 680 O O . ASN A 1 94 ? 16.412 5.082 20.056 1.00 16.19 91 ASN A O 1
ATOM 685 N N . MET A 1 95 ? 16.443 6.142 18.075 1.00 14.35 92 MET A N 1
ATOM 686 C CA . MET A 1 95 ? 15.101 6.630 18.146 1.00 14.07 92 MET A CA 1
ATOM 687 C C . MET A 1 95 ? 14.203 5.588 17.459 1.00 14.83 92 MET A C 1
ATOM 688 O O . MET A 1 95 ? 14.518 5.136 16.350 1.00 14.25 92 MET A O 1
ATOM 693 N N . PRO A 1 96 ? 13.113 5.168 18.131 1.00 14.25 93 PRO A N 1
ATOM 694 C CA . PRO A 1 96 ? 12.203 4.245 17.447 1.00 14.14 93 PRO A CA 1
ATOM 695 C C . PRO A 1 96 ? 11.600 4.879 16.182 1.00 13.42 93 PRO A C 1
ATOM 696 O O . PRO A 1 96 ? 11.004 5.974 16.208 1.00 12.12 93 PRO A O 1
ATOM 700 N N . LEU A 1 97 ? 11.724 4.147 15.096 1.00 13.28 94 LEU A N 1
ATOM 701 C CA . LEU A 1 97 ? 11.256 4.649 13.829 1.00 14.77 94 LEU A CA 1
ATOM 702 C C . LEU A 1 97 ? 9.752 4.906 13.815 1.00 14.49 94 LEU A C 1
ATOM 703 O O . LEU A 1 97 ? 9.316 5.837 13.155 1.00 15.68 94 LEU A O 1
ATOM 708 N N . ASN A 1 98 ? 8.978 4.104 14.547 1.00 15.77 95 ASN A N 1
ATOM 709 C CA . ASN A 1 98 ? 7.490 4.202 14.522 1.00 16.19 95 ASN A CA 1
ATOM 710 C C . ASN A 1 98 ? 6.970 5.540 15.011 1.00 16.95 95 ASN A C 1
ATOM 711 O O . ASN A 1 98 ? 5.947 6.030 14.512 1.00 16.87 95 ASN A O 1
ATOM 716 N N . TYR A 1 99 ? 7.663 6.121 15.990 1.00 17.29 96 TYR A N 1
ATOM 717 C CA . TYR A 1 99 ? 7.337 7.471 16.489 1.00 16.94 96 TYR A CA 1
ATOM 718 C C . TYR A 1 99 ? 7.497 8.519 15.394 1.00 15.79 96 TYR A C 1
ATOM 719 O O . TYR A 1 99 ? 6.638 9.372 15.226 1.00 14.78 96 TYR A O 1
ATOM 728 N N . LEU A 1 100 ? 8.600 8.434 14.637 1.00 14.32 97 LEU A N 1
ATOM 729 C CA . LEU A 1 100 ? 8.838 9.352 13.537 1.00 14.03 97 LEU A CA 1
ATOM 730 C C . LEU A 1 100 ? 7.790 9.201 12.442 1.00 12.59 97 LEU A C 1
ATOM 731 O O . LEU A 1 100 ? 7.256 10.196 11.956 1.00 13.17 97 LEU A O 1
ATOM 736 N N . ILE A 1 101 ? 7.512 7.968 12.051 1.00 12.88 98 ILE A N 1
ATOM 737 C CA . ILE A 1 101 ? 6.524 7.706 11.001 1.00 12.27 98 ILE A CA 1
ATOM 738 C C . ILE A 1 101 ? 5.138 8.109 11.437 1.00 13.15 98 ILE A C 1
ATOM 739 O O . ILE A 1 101 ? 4.408 8.691 10.646 1.00 11.78 98 ILE A O 1
ATOM 744 N N . ASP A 1 102 ? 4.761 7.774 12.674 1.00 13.24 99 ASP A N 1
ATOM 745 C CA . ASP A 1 102 ? 3.424 8.122 13.123 1.00 12.49 99 ASP A CA 1
ATOM 746 C C . ASP A 1 102 ? 3.210 9.628 13.165 1.00 11.39 99 ASP A C 1
ATOM 747 O O . ASP A 1 102 ? 2.127 10.106 12.829 1.00 10.43 99 ASP A O 1
ATOM 752 N N . GLN A 1 103 ? 4.236 10.383 13.579 1.00 9.88 100 GLN A N 1
ATOM 753 C CA . GLN A 1 103 ? 4.109 11.831 13.650 1.00 10.54 100 GLN A CA 1
ATOM 754 C C . GLN A 1 103 ? 4.122 12.450 12.248 1.00 10.43 100 GLN A C 1
ATOM 755 O O . GLN A 1 103 ? 3.387 13.400 11.988 1.00 10.90 100 GLN A O 1
ATOM 761 N N . LEU A 1 104 ? 4.960 11.925 11.355 1.00 10.30 101 LEU A N 1
ATOM 762 C CA . LEU A 1 104 ? 4.901 12.347 9.964 1.00 11.03 101 LEU A CA 1
ATOM 763 C C . LEU A 1 104 ? 3.500 12.129 9.383 1.00 11.39 101 LEU A C 1
ATOM 764 O O . LEU A 1 104 ? 2.979 12.997 8.696 1.00 11.68 101 LEU A O 1
ATOM 769 N N . LYS A 1 105 ? 2.913 10.964 9.633 1.00 13.02 102 LYS A N 1
ATOM 770 C CA . LYS A 1 105 ? 1.532 10.700 9.196 1.00 14.45 102 LYS A CA 1
ATOM 771 C C . LYS A 1 105 ? 0.515 11.757 9.648 1.00 15.96 102 LYS A C 1
ATOM 772 O O . LYS A 1 105 ? -0.447 12.055 8.918 1.00 16.29 102 LYS A O 1
ATOM 778 N N . GLU A 1 106 ? 0.703 12.311 10.842 1.00 15.83 103 GLU A N 1
ATOM 779 C CA . GLU A 1 106 ? -0.180 13.379 11.308 1.00 18.06 103 GLU A CA 1
ATOM 780 C C . GLU A 1 106 ? 0.017 14.671 10.531 1.00 18.32 103 GLU A C 1
ATOM 781 O O . GLU A 1 106 ? -0.953 15.387 10.272 1.00 18.75 103 GLU A O 1
ATOM 787 N N . ASP A 1 107 ? 1.270 14.964 10.196 1.00 18.61 104 ASP A N 1
ATOM 788 C CA . ASP A 1 107 ? 1.671 16.226 9.574 1.00 18.82 104 ASP A CA 1
ATOM 789 C C . ASP A 1 107 ? 1.480 16.222 8.064 1.00 19.08 104 ASP A C 1
ATOM 790 O O . ASP A 1 107 ? 1.316 17.286 7.461 1.00 20.31 104 ASP A O 1
ATOM 795 N N . ILE A 1 108 ? 1.467 15.029 7.469 1.00 18.51 105 ILE A N 1
ATOM 796 C CA . ILE A 1 108 ? 1.532 14.879 6.010 1.00 18.14 105 ILE A CA 1
ATOM 797 C C . ILE A 1 108 ? 0.324 14.151 5.455 1.00 18.81 105 ILE A C 1
ATOM 798 O O . ILE A 1 108 ? -0.254 14.548 4.434 1.00 20.35 105 ILE A O 1
ATOM 803 N N . GLY A 1 109 ? -0.052 13.076 6.130 1.00 18.99 106 GLY A N 1
ATOM 804 C CA . GLY A 1 109 ? -1.185 12.296 5.738 1.00 18.90 106 GLY A CA 1
ATOM 805 C C . GLY A 1 109 ? -0.661 10.968 5.292 1.00 18.39 106 GLY A C 1
ATOM 806 O O . GLY A 1 109 ? -0.584 10.020 6.091 1.00 19.83 106 GLY A O 1
ATOM 807 N N . GLU A 1 110 ? -0.277 10.908 4.016 1.00 16.93 107 GLU A N 1
ATOM 808 C CA . GLU A 1 110 ? 0.132 9.652 3.394 1.00 15.01 107 GLU A CA 1
ATOM 809 C C . GLU A 1 110 ? 1.641 9.519 3.470 1.00 13.53 107 GLU A C 1
ATOM 810 O O . GLU A 1 110 ? 2.369 10.343 2.938 1.00 13.57 107 GLU A O 1
ATOM 816 N N . VAL A 1 111 ? 2.076 8.467 4.146 1.00 11.92 108 VAL A N 1
ATOM 817 C CA . VAL A 1 111 ? 3.497 8.201 4.385 1.00 10.24 108 VAL A CA 1
ATOM 818 C C . VAL A 1 111 ? 3.747 6.764 4.056 1.00 9.89 108 VAL A C 1
ATOM 819 O O . VAL A 1 111 ? 3.042 5.882 4.548 1.00 10.58 108 VAL A O 1
ATOM 823 N N . ILE A 1 112 ? 4.744 6.526 3.203 1.00 9.38 109 ILE A N 1
ATOM 824 C CA . ILE A 1 112 ? 4.996 5.212 2.667 1.00 8.80 109 ILE A CA 1
ATOM 825 C C . ILE A 1 112 ? 6.415 4.865 3.033 1.00 8.46 109 ILE A C 1
ATOM 826 O O . ILE A 1 112 ? 7.320 5.588 2.689 1.00 8.86 109 ILE A O 1
ATOM 831 N N . PHE A 1 113 ? 6.612 3.731 3.691 1.00 7.40 110 PHE A N 1
ATOM 832 C CA . PHE A 1 113 ? 7.983 3.355 4.039 1.00 7.08 110 PHE A CA 1
ATOM 833 C C . PHE A 1 113 ? 8.409 2.168 3.201 1.00 7.36 110 PHE A C 1
ATOM 834 O O . PHE A 1 113 ? 7.850 1.090 3.376 1.00 7.40 110 PHE A O 1
ATOM 842 N N . LEU A 1 114 ? 9.413 2.352 2.334 1.00 6.97 111 LEU A N 1
ATOM 843 C CA . LEU A 1 114 ? 9.903 1.332 1.422 1.00 7.39 111 LEU A CA 1
ATOM 844 C C . LEU A 1 114 ? 11.277 0.852 1.847 1.00 7.89 111 LEU A C 1
ATOM 845 O O . LEU A 1 114 ? 12.213 1.641 1.967 1.00 8.58 111 LEU A O 1
ATOM 850 N N . GLY A 1 115 ? 11.378 -0.447 2.086 1.00 7.27 112 GLY A N 1
ATOM 851 C CA . GLY A 1 115 ? 12.614 -1.068 2.494 1.00 7.34 112 GLY A CA 1
ATOM 852 C C . GLY A 1 115 ? 13.196 -1.862 1.314 1.00 8.78 112 GLY A C 1
ATOM 853 O O . GLY A 1 115 ? 12.463 -2.525 0.561 1.00 8.92 112 GLY A O 1
ATOM 854 N N . ILE A 1 116 ? 14.511 -1.786 1.169 1.00 9.62 113 ILE A N 1
ATOM 855 C CA . ILE A 1 116 ? 15.257 -2.595 0.216 1.00 9.52 113 ILE A CA 1
ATOM 856 C C . ILE A 1 116 ? 16.206 -3.446 1.013 1.00 9.33 113 ILE A C 1
ATOM 857 O O . ILE A 1 116 ? 16.958 -2.895 1.851 1.00 8.95 113 ILE A O 1
ATOM 862 N N . GLN A 1 117 ? 16.179 -4.765 0.766 1.00 8.05 114 GLN A N 1
ATOM 863 C CA . GLN A 1 117 ? 17.009 -5.728 1.529 1.00 7.51 114 GLN A CA 1
ATOM 864 C C . GLN A 1 117 ? 18.484 -5.615 1.120 1.00 7.45 114 GLN A C 1
ATOM 865 O O . GLN A 1 117 ? 18.815 -5.904 -0.014 1.00 7.67 114 GLN A O 1
ATOM 871 N N . PRO A 1 118 ? 19.370 -5.220 2.048 1.00 7.18 115 PRO A N 1
ATOM 872 C CA . PRO A 1 118 ? 20.806 -5.235 1.651 1.00 7.15 115 PRO A CA 1
ATOM 873 C C . PRO A 1 118 ? 21.386 -6.631 1.766 1.00 8.93 115 PRO A C 1
ATOM 874 O O . PRO A 1 118 ? 20.822 -7.505 2.475 1.00 8.22 115 PRO A O 1
ATOM 878 N N . ASP A 1 119 ? 22.519 -6.826 1.098 1.00 8.60 116 ASP A N 1
ATOM 879 C CA . ASP A 1 119 ? 23.320 -8.028 1.366 1.00 9.35 116 ASP A CA 1
ATOM 880 C C . ASP A 1 119 ? 24.503 -7.732 2.264 1.00 10.57 116 ASP A C 1
ATOM 881 O O . ASP A 1 119 ? 24.640 -8.340 3.322 1.00 11.39 116 ASP A O 1
ATOM 886 N N . ILE A 1 120 ? 25.363 -6.814 1.831 1.00 8.73 117 ILE A N 1
ATOM 887 C CA . ILE A 1 120 ? 26.585 -6.520 2.577 1.00 9.76 117 ILE A CA 1
ATOM 888 C C . ILE A 1 120 ? 26.620 -5.044 2.990 1.00 10.91 117 ILE A C 1
ATOM 889 O O . ILE A 1 120 ? 26.326 -4.161 2.200 1.00 10.91 117 ILE A O 1
ATOM 894 N N . VAL A 1 121 ? 26.945 -4.820 4.255 1.00 11.94 118 VAL A N 1
ATOM 895 C CA . VAL A 1 121 ? 26.925 -3.492 4.859 1.00 12.74 118 VAL A CA 1
ATOM 896 C C . VAL A 1 121 ? 28.181 -3.392 5.701 1.00 13.02 118 VAL A C 1
ATOM 897 O O . VAL A 1 121 ? 28.350 -4.126 6.694 1.00 13.35 118 VAL A O 1
ATOM 901 N N . GLY A 1 122 ? 29.052 -2.475 5.301 1.00 12.65 119 GLY A N 1
ATOM 902 C CA . GLY A 1 122 ? 30.374 -2.349 5.901 1.00 14.24 119 GLY A CA 1
ATOM 903 C C . GLY A 1 122 ? 31.087 -1.170 5.284 1.00 14.94 119 GLY A C 1
ATOM 904 O O . GLY A 1 122 ? 30.817 -0.773 4.152 1.00 14.78 119 GLY A O 1
ATOM 905 N N . PHE A 1 123 ? 32.026 -0.627 6.041 1.00 16.22 120 PHE A N 1
ATOM 906 C CA . PHE A 1 123 ? 32.741 0.556 5.625 1.00 17.06 120 PHE A CA 1
ATOM 907 C C . PHE A 1 123 ? 33.548 0.373 4.337 1.00 17.23 120 PHE A C 1
ATOM 908 O O . PHE A 1 123 ? 34.461 -0.471 4.265 1.00 17.78 120 PHE A O 1
ATOM 916 N N . TYR A 1 124 ? 33.201 1.169 3.331 1.00 17.66 121 TYR A N 1
ATOM 917 C CA . TYR A 1 124 ? 33.833 1.157 1.993 1.00 18.43 121 TYR A CA 1
ATOM 918 C C . TYR A 1 124 ? 33.568 -0.110 1.164 1.00 17.00 121 TYR A C 1
ATOM 919 O O . TYR A 1 124 ? 34.283 -0.373 0.195 1.00 16.58 121 TYR A O 1
ATOM 928 N N . TYR A 1 125 ? 32.534 -0.871 1.513 1.00 14.95 122 TYR A N 1
ATOM 929 C CA . TYR A 1 125 ? 32.116 -1.988 0.677 1.00 14.25 122 TYR A CA 1
ATOM 930 C C . TYR A 1 125 ? 31.504 -1.481 -0.610 1.00 13.51 122 TYR A C 1
ATOM 931 O O . TYR A 1 125 ? 30.953 -0.353 -0.647 1.00 13.64 122 TYR A O 1
ATOM 940 N N . PRO A 1 126 ? 31.564 -2.300 -1.672 1.00 12.86 123 PRO A N 1
ATOM 941 C CA . PRO A 1 126 ? 30.813 -1.945 -2.848 1.00 12.66 123 PRO A CA 1
ATOM 942 C C . PRO A 1 126 ? 29.338 -2.240 -2.612 1.00 12.07 123 PRO A C 1
ATOM 943 O O . PRO A 1 126 ? 28.964 -2.885 -1.603 1.00 12.04 123 PRO A O 1
ATOM 947 N N . MET A 1 127 ? 28.514 -1.740 -3.520 1.00 11.27 124 MET A N 1
ATOM 948 C CA . MET A 1 127 ? 27.103 -2.130 -3.599 1.00 10.93 124 MET A CA 1
ATOM 949 C C . MET A 1 127 ? 26.992 -3.429 -4.402 1.00 11.40 124 MET A C 1
ATOM 950 O O . MET A 1 127 ? 27.699 -3.609 -5.387 1.00 13.17 124 MET A O 1
ATOM 955 N N . THR A 1 128 ? 26.106 -4.333 -3.999 1.00 10.72 125 THR A N 1
ATOM 956 C CA . THR A 1 128 ? 25.942 -5.585 -4.733 1.00 10.44 125 THR A CA 1
ATOM 957 C C . THR A 1 128 ? 24.890 -5.469 -5.831 1.00 10.98 125 THR A C 1
ATOM 958 O O . THR A 1 128 ? 23.991 -4.618 -5.760 1.00 10.63 125 THR A O 1
ATOM 962 N N . GLN A 1 129 ? 25.023 -6.304 -6.866 1.00 10.75 126 GLN A N 1
ATOM 963 C CA . GLN A 1 129 ? 24.161 -6.146 -8.054 1.00 10.27 126 GLN A CA 1
ATOM 964 C C . GLN A 1 129 ? 22.633 -6.164 -7.749 1.00 10.33 126 GLN A C 1
ATOM 965 O O . GLN A 1 129 ? 21.890 -5.337 -8.320 1.00 7.86 126 GLN A O 1
ATOM 971 N N . PRO A 1 130 ? 22.163 -7.099 -6.892 1.00 10.67 127 PRO A N 1
ATOM 972 C CA . PRO A 1 130 ? 20.706 -7.097 -6.634 1.00 11.28 127 PRO A CA 1
ATOM 973 C C . PRO A 1 130 ? 20.187 -5.785 -6.014 1.00 10.73 127 PRO A C 1
ATOM 974 O O . PRO A 1 130 ? 19.041 -5.376 -6.284 1.00 10.81 127 PRO A O 1
ATOM 978 N N . ILE A 1 131 ? 21.034 -5.101 -5.237 1.00 9.34 128 ILE A N 1
ATOM 979 C CA . ILE A 1 131 ? 20.636 -3.828 -4.642 1.00 9.88 128 ILE A CA 1
ATOM 980 C C . ILE A 1 131 ? 20.665 -2.704 -5.706 1.00 9.74 128 ILE A C 1
ATOM 981 O O . ILE A 1 131 ? 19.719 -1.897 -5.774 1.00 9.81 128 ILE A O 1
ATOM 986 N N . LYS A 1 132 ? 21.695 -2.686 -6.571 1.00 10.37 129 LYS A N 1
ATOM 987 C CA . LYS A 1 132 ? 21.651 -1.768 -7.726 1.00 10.20 129 LYS A CA 1
ATOM 988 C C . LYS A 1 132 ? 20.366 -1.932 -8.523 1.00 9.22 129 LYS A C 1
ATOM 989 O O . LYS A 1 132 ? 19.702 -0.951 -8.870 1.00 8.67 129 LYS A O 1
ATOM 995 N N . ASP A 1 133 ? 20.023 -3.177 -8.822 1.00 9.30 130 ASP A N 1
ATOM 996 C CA . ASP A 1 133 ? 18.785 -3.515 -9.555 1.00 10.80 130 ASP A CA 1
ATOM 997 C C . ASP A 1 133 ? 17.522 -3.027 -8.832 1.00 9.76 130 ASP A C 1
ATOM 998 O O . ASP A 1 133 ? 16.587 -2.524 -9.467 1.00 10.59 130 ASP A O 1
ATOM 1003 N N . ALA A 1 134 ? 17.497 -3.185 -7.510 1.00 8.42 131 ALA A N 1
ATOM 1004 C CA . ALA A 1 134 ? 16.344 -2.802 -6.709 1.00 7.71 131 ALA A CA 1
ATOM 1005 C C . ALA A 1 134 ? 16.175 -1.292 -6.765 1.00 7.21 131 ALA A C 1
ATOM 1006 O O . ALA A 1 134 ? 15.066 -0.772 -6.868 1.00 7.06 131 ALA A O 1
ATOM 1008 N N . VAL A 1 135 ? 17.293 -0.579 -6.685 1.00 6.96 132 VAL A N 1
ATOM 1009 C CA . VAL A 1 135 ? 17.250 0.888 -6.754 1.00 7.28 132 VAL A CA 1
ATOM 1010 C C . VAL A 1 135 ? 16.711 1.318 -8.117 1.00 7.78 132 VAL A C 1
ATOM 1011 O O . VAL A 1 135 ? 15.844 2.180 -8.195 1.00 8.41 132 VAL A O 1
ATOM 1015 N N . GLU A 1 136 ? 17.166 0.664 -9.177 1.00 7.91 133 GLU A N 1
ATOM 1016 C CA . GLU A 1 136 ? 16.632 0.955 -10.513 1.00 9.29 133 GLU A CA 1
ATOM 1017 C C . GLU A 1 136 ? 15.124 0.687 -10.578 1.00 8.87 133 GLU A C 1
ATOM 1018 O O . GLU A 1 136 ? 14.367 1.469 -11.150 1.00 9.93 133 GLU A O 1
ATOM 1024 N N . THR A 1 137 ? 14.700 -0.420 -9.989 1.00 8.58 134 THR A N 1
ATOM 1025 C CA . THR A 1 137 ? 13.278 -0.777 -9.959 1.00 9.22 134 THR A CA 1
ATOM 1026 C C . THR A 1 137 ? 12.426 0.312 -9.294 1.00 9.27 134 THR A C 1
ATOM 1027 O O . THR A 1 137 ? 11.418 0.750 -9.840 1.00 9.12 134 THR A O 1
ATOM 1031 N N . VAL A 1 138 ? 12.853 0.776 -8.124 1.00 8.16 135 VAL A N 1
ATOM 1032 C CA . VAL A 1 138 ? 12.125 1.819 -7.425 1.00 8.03 135 VAL A CA 1
ATOM 1033 C C . VAL A 1 138 ? 12.128 3.126 -8.248 1.00 8.32 135 VAL A C 1
ATOM 1034 O O . VAL A 1 138 ? 11.098 3.759 -8.434 1.00 8.18 135 VAL A O 1
ATOM 1038 N N . TYR A 1 139 ? 13.293 3.468 -8.794 1.00 8.73 136 TYR A N 1
ATOM 1039 C CA . TYR A 1 139 ? 13.451 4.662 -9.618 1.00 9.58 136 TYR A CA 1
ATOM 1040 C C . TYR A 1 139 ? 12.452 4.691 -10.762 1.00 9.54 136 TYR A C 1
ATOM 1041 O O . TYR A 1 139 ? 11.818 5.714 -11.014 1.00 9.71 136 TYR A O 1
ATOM 1050 N N . GLN A 1 140 ? 12.273 3.542 -11.405 1.00 9.98 137 GLN A N 1
ATOM 1051 C CA . GLN A 1 140 ? 11.388 3.450 -12.576 1.00 11.47 137 GLN A CA 1
ATOM 1052 C C . GLN A 1 140 ? 9.914 3.503 -12.199 1.00 12.19 137 GLN A C 1
ATOM 1053 O O . GLN A 1 140 ? 9.041 3.590 -13.072 1.00 14.41 137 GLN A O 1
ATOM 1059 N N . ARG A 1 141 ? 9.615 3.438 -10.906 1.00 11.60 138 ARG A N 1
ATOM 1060 C CA . ARG A 1 141 ? 8.228 3.521 -10.488 1.00 11.90 138 ARG A CA 1
ATOM 1061 C C . ARG A 1 141 ? 7.828 4.892 -9.987 1.00 10.98 138 ARG A C 1
ATOM 1062 O O . ARG A 1 141 ? 6.660 5.143 -9.783 1.00 10.48 138 ARG A O 1
ATOM 1070 N N . LEU A 1 142 ? 8.815 5.758 -9.780 1.00 10.09 139 LEU A N 1
ATOM 1071 C CA . LEU A 1 142 ? 8.559 7.095 -9.255 1.00 9.94 139 LEU A CA 1
ATOM 1072 C C . LEU A 1 142 ? 7.659 7.936 -10.159 1.00 10.22 139 LEU A C 1
ATOM 1073 O O . LEU A 1 142 ? 6.838 8.714 -9.681 1.00 10.67 139 LEU A O 1
ATOM 1078 N N . GLU A 1 143 ? 7.810 7.774 -11.471 1.00 10.93 140 GLU A N 1
ATOM 1079 C CA . GLU A 1 143 ? 6.972 8.525 -12.397 1.00 12.78 140 GLU A CA 1
ATOM 1080 C C . GLU A 1 143 ? 5.583 7.911 -12.395 1.00 13.06 140 GLU A C 1
ATOM 1081 O O . GLU A 1 143 ? 5.423 6.727 -12.632 1.00 14.30 140 GLU A O 1
ATOM 1087 N N . GLY A 1 144 ? 4.581 8.711 -12.075 1.00 14.01 141 GLY A N 1
ATOM 1088 C CA . GLY A 1 144 ? 3.216 8.189 -12.022 1.00 14.18 141 GLY A CA 1
ATOM 1089 C C . GLY A 1 144 ? 2.917 7.239 -10.870 1.00 14.04 141 GLY A C 1
ATOM 1090 O O . GLY A 1 144 ? 1.920 6.514 -10.899 1.00 14.76 141 GLY A O 1
ATOM 1091 N N . TRP A 1 145 ? 3.783 7.238 -9.854 1.00 12.85 142 TRP A N 1
ATOM 1092 C CA . TRP A 1 145 ? 3.553 6.442 -8.643 1.00 12.76 142 TRP A CA 1
ATOM 1093 C C . TRP A 1 145 ? 2.144 6.600 -8.071 1.00 12.93 142 TRP A C 1
ATOM 1094 O O . TRP A 1 145 ? 1.681 7.715 -7.830 1.00 12.26 142 TRP A O 1
ATOM 1105 N N . GLU A 1 146 ? 1.493 5.476 -7.791 1.00 13.09 143 GLU A N 1
ATOM 1106 C CA . GLU A 1 146 ? 0.171 5.502 -7.164 1.00 14.62 143 GLU A CA 1
ATOM 1107 C C . GLU A 1 146 ? 0.151 4.450 -6.090 1.00 13.40 143 GLU A C 1
ATOM 1108 O O . GLU A 1 146 ? 0.762 3.403 -6.258 1.00 12.03 143 GLU A O 1
ATOM 1114 N N . GLY A 1 147 ? -0.533 4.746 -4.981 1.00 14.06 144 GLY A N 1
ATOM 1115 C CA . GLY A 1 147 ? -0.614 3.814 -3.868 1.00 13.62 144 GLY A CA 1
ATOM 1116 C C . GLY A 1 147 ? 0.743 3.474 -3.280 1.00 13.59 144 GLY A C 1
ATOM 1117 O O . GLY A 1 147 ? 1.463 4.359 -2.814 1.00 14.20 144 GLY A O 1
ATOM 1118 N N . ASN A 1 148 ? 1.078 2.186 -3.283 1.00 12.57 145 ASN A N 1
ATOM 1119 C CA . ASN A 1 148 ? 2.373 1.724 -2.813 1.00 13.47 145 ASN A CA 1
ATOM 1120 C C . ASN A 1 148 ? 3.318 1.372 -3.967 1.00 12.62 145 ASN A C 1
ATOM 1121 O O . ASN A 1 148 ? 4.269 0.572 -3.793 1.00 12.37 145 ASN A O 1
ATOM 1126 N N . GLY A 1 149 ? 3.056 1.982 -5.130 1.00 11.92 146 GLY A N 1
ATOM 1127 C CA . GLY A 1 149 ? 3.851 1.761 -6.345 1.00 11.90 146 GLY A CA 1
ATOM 1128 C C . GLY A 1 149 ? 3.927 0.327 -6.854 1.00 11.95 146 GLY A C 1
ATOM 1129 O O . GLY A 1 149 ? 4.851 -0.023 -7.574 1.00 12.40 146 GLY A O 1
ATOM 1130 N N . GLY A 1 150 ? 2.941 -0.495 -6.478 1.00 12.28 147 GLY A N 1
ATOM 1131 C CA . GLY A 1 150 ? 2.890 -1.899 -6.875 1.00 12.13 147 GLY A CA 1
ATOM 1132 C C . GLY A 1 150 ? 3.747 -2.851 -6.063 1.00 11.89 147 GLY A C 1
ATOM 1133 O O . GLY A 1 150 ? 3.834 -4.053 -6.381 1.00 11.93 147 GLY A O 1
ATOM 1134 N N . PHE A 1 151 ? 4.385 -2.333 -5.018 1.00 11.19 148 PHE A N 1
ATOM 1135 C CA . PHE A 1 151 ? 5.227 -3.157 -4.165 1.00 11.33 148 PHE A CA 1
ATOM 1136 C C . PHE A 1 151 ? 4.418 -3.861 -3.078 1.00 11.68 148 PHE A C 1
ATOM 1137 O O . PHE A 1 151 ? 3.425 -3.322 -2.581 1.00 12.70 148 PHE A O 1
ATOM 1145 N N . ALA A 1 152 ? 4.855 -5.076 -2.735 1.00 12.03 149 ALA A N 1
ATOM 1146 C CA . ALA A 1 152 ? 4.194 -5.907 -1.719 1.00 11.34 149 ALA A CA 1
ATOM 1147 C C . ALA A 1 152 ? 4.482 -5.414 -0.308 1.00 11.49 149 ALA A C 1
ATOM 1148 O O . ALA A 1 152 ? 5.565 -4.878 -0.038 1.00 10.65 149 ALA A O 1
ATOM 1150 N N . GLN A 1 153 ? 3.538 -5.666 0.596 1.00 11.07 150 GLN A N 1
ATOM 1151 C CA . GLN A 1 153 ? 3.731 -5.432 2.025 1.00 13.59 150 GLN A CA 1
ATOM 1152 C C . GLN A 1 153 ? 4.708 -6.469 2.577 1.00 12.63 150 GLN A C 1
ATOM 1153 O O . GLN A 1 153 ? 4.657 -7.636 2.180 1.00 11.72 150 GLN A O 1
ATOM 1159 N N . LEU A 1 154 ? 5.597 -6.054 3.479 1.00 12.72 151 LEU A N 1
ATOM 1160 C CA . LEU A 1 154 ? 6.480 -7.011 4.156 1.00 12.81 151 LEU A CA 1
ATOM 1161 C C . LEU A 1 154 ? 5.624 -7.887 5.060 1.00 13.98 151 LEU A C 1
ATOM 1162 O O . LEU A 1 154 ? 4.811 -7.380 5.847 1.00 13.52 151 LEU A O 1
ATOM 1167 N N . ALA A 1 155 ? 5.788 -9.197 4.906 1.00 15.84 152 ALA A N 1
ATOM 1168 C CA . ALA A 1 155 ? 5.117 -10.170 5.768 1.00 19.43 152 ALA A CA 1
ATOM 1169 C C . ALA A 1 155 ? 5.996 -10.542 6.962 1.00 22.28 152 ALA A C 1
ATOM 1170 O O . ALA A 1 155 ? 6.981 -11.268 6.816 1.00 23.26 152 ALA A O 1
ATOM 1172 N N . VAL A 1 156 ? 5.627 -10.009 8.126 1.00 25.56 153 VAL A N 1
ATOM 1173 C CA . VAL A 1 156 ? 6.304 -10.248 9.403 1.00 28.62 153 VAL A CA 1
ATOM 1174 C C . VAL A 1 156 ? 5.270 -10.302 10.549 1.00 29.96 153 VAL A C 1
ATOM 1175 O O . VAL A 1 156 ? 4.250 -9.594 10.413 1.00 14.79 153 VAL A O 1
ATOM 1179 N N . ALA B 1 1 ? 3.735 -7.748 38.390 1.00 23.68 -2 ALA B N 1
ATOM 1180 C CA . ALA B 1 1 ? 3.512 -6.289 38.086 1.00 23.22 -2 ALA B CA 1
ATOM 1181 C C . ALA B 1 1 ? 4.655 -5.390 38.572 1.00 22.56 -2 ALA B C 1
ATOM 1182 O O . ALA B 1 1 ? 5.165 -5.571 39.678 1.00 22.95 -2 ALA B O 1
ATOM 1184 N N . SER B 1 2 ? 5.017 -4.396 37.759 1.00 21.46 -1 SER B N 1
ATOM 1185 C CA . SER B 1 2 ? 6.007 -3.392 38.158 1.00 20.11 -1 SER B CA 1
ATOM 1186 C C . SER B 1 2 ? 5.425 -2.350 39.126 1.00 19.73 -1 SER B C 1
ATOM 1187 O O . SER B 1 2 ? 6.142 -1.804 39.964 1.00 20.17 -1 SER B O 1
ATOM 1190 N N . ALA B 1 3 ? 4.116 -2.095 39.014 1.00 19.82 0 ALA B N 1
ATOM 1191 C CA . ALA B 1 3 ? 3.438 -1.056 39.788 1.00 19.07 0 ALA B CA 1
ATOM 1192 C C . ALA B 1 3 ? 3.895 0.360 39.428 1.00 18.11 0 ALA B C 1
ATOM 1193 O O . ALA B 1 3 ? 3.697 1.294 40.213 1.00 18.48 0 ALA B O 1
ATOM 1195 N N . VAL B 1 4 ? 4.491 0.519 38.244 1.00 16.28 1 VAL B N 1
ATOM 1196 C CA . VAL B 1 4 ? 4.997 1.834 37.811 1.00 15.32 1 VAL B CA 1
ATOM 1197 C C . VAL B 1 4 ? 3.837 2.757 37.481 1.00 15.27 1 VAL B C 1
ATOM 1198 O O . VAL B 1 4 ? 2.826 2.321 36.909 1.00 15.00 1 VAL B O 1
ATOM 1202 N N . THR B 1 5 ? 3.989 4.022 37.865 1.00 12.93 2 THR B N 1
ATOM 1203 C CA . THR B 1 5 ? 3.029 5.056 37.530 1.00 13.35 2 THR B CA 1
ATOM 1204 C C . THR B 1 5 ? 3.776 6.250 36.920 1.00 11.61 2 THR B C 1
ATOM 1205 O O . THR B 1 5 ? 3.603 6.557 35.749 1.00 12.78 2 THR B O 1
ATOM 1209 N N . ASP B 1 6 ? 4.597 6.896 37.731 1.00 11.04 3 ASP B N 1
ATOM 1210 C CA . ASP B 1 6 ? 5.284 8.101 37.337 1.00 9.27 3 ASP B CA 1
ATOM 1211 C C . ASP B 1 6 ? 6.684 7.805 36.833 1.00 8.72 3 ASP B C 1
ATOM 1212 O O . ASP B 1 6 ? 7.395 7.009 37.431 1.00 8.54 3 ASP B O 1
ATOM 1217 N N . VAL B 1 7 ? 7.086 8.484 35.771 1.00 7.76 4 VAL B N 1
ATOM 1218 C CA . VAL B 1 7 ? 8.473 8.379 35.273 1.00 6.95 4 VAL B CA 1
ATOM 1219 C C . VAL B 1 7 ? 9.021 9.789 35.114 1.00 6.40 4 VAL B C 1
ATOM 1220 O O . VAL B 1 7 ? 8.309 10.667 34.648 1.00 6.42 4 VAL B O 1
ATOM 1224 N N . LEU B 1 8 ? 10.288 9.962 35.495 1.00 6.05 5 LEU B N 1
ATOM 1225 C CA . LEU B 1 8 ? 10.981 11.247 35.402 1.00 6.75 5 LEU B CA 1
ATOM 1226 C C . LEU B 1 8 ? 12.171 11.057 34.485 1.00 6.80 5 LEU B C 1
ATOM 1227 O O . LEU B 1 8 ? 13.068 10.253 34.772 1.00 7.09 5 LEU B O 1
ATOM 1232 N N . LEU B 1 9 ? 12.170 11.773 33.363 1.00 6.11 6 LEU B N 1
ATOM 1233 C CA . LEU B 1 9 ? 13.300 11.686 32.400 1.00 6.64 6 LEU B CA 1
ATOM 1234 C C . LEU B 1 9 ? 14.129 12.925 32.611 1.00 6.99 6 LEU B C 1
ATOM 1235 O O . LEU B 1 9 ? 13.632 14.036 32.447 1.00 7.30 6 LEU B O 1
ATOM 1240 N N . CYS B 1 10 ? 15.389 12.733 33.007 1.00 6.99 7 CYS B N 1
ATOM 1241 C CA . CYS B 1 10 ? 16.276 13.877 33.255 1.00 8.01 7 CYS B CA 1
ATOM 1242 C C . CYS B 1 10 ? 17.211 13.993 32.073 1.00 8.13 7 CYS B C 1
ATOM 1243 O O . CYS B 1 10 ? 17.972 13.059 31.832 1.00 8.90 7 CYS B O 1
ATOM 1246 N N . VAL B 1 11 ? 17.209 15.145 31.403 1.00 8.35 8 VAL B N 1
ATOM 1247 C CA . VAL B 1 11 ? 18.019 15.370 30.211 1.00 8.41 8 VAL B CA 1
ATOM 1248 C C . VAL B 1 11 ? 19.142 16.375 30.489 1.00 8.22 8 VAL B C 1
ATOM 1249 O O . VAL B 1 11 ? 18.907 17.370 31.159 1.00 8.08 8 VAL B O 1
ATOM 1253 N N . GLY B 1 12 ? 20.342 16.114 29.969 1.00 6.63 9 GLY B N 1
ATOM 1254 C CA . GLY B 1 12 ? 21.430 17.058 30.105 1.00 8.81 9 GLY B CA 1
ATOM 1255 C C . GLY B 1 12 ? 22.798 16.425 30.087 1.00 10.49 9 GLY B C 1
ATOM 1256 O O . GLY B 1 12 ? 22.948 15.217 29.920 1.00 10.54 9 GLY B O 1
ATOM 1257 N N . ASN B 1 13 ? 23.813 17.256 30.281 1.00 11.57 10 ASN B N 1
ATOM 1258 C CA . ASN B 1 13 ? 25.200 16.799 30.186 1.00 12.52 10 ASN B CA 1
ATOM 1259 C C . ASN B 1 13 ? 25.968 17.473 31.313 1.00 13.45 10 ASN B C 1
ATOM 1260 O O . ASN B 1 13 ? 26.074 18.695 31.316 1.00 13.64 10 ASN B O 1
ATOM 1265 N N . SER B 1 14 ? 26.473 16.687 32.275 1.00 13.72 11 SER B N 1
ATOM 1266 C CA . SER B 1 14 ? 27.148 17.246 33.450 1.00 15.01 11 SER B CA 1
ATOM 1267 C C . SER B 1 14 ? 28.471 17.881 33.052 1.00 14.96 11 SER B C 1
ATOM 1268 O O . SER B 1 14 ? 29.051 18.644 33.835 1.00 15.79 11 SER B O 1
ATOM 1271 N N . MET B 1 15 ? 28.966 17.533 31.866 1.00 15.05 12 MET B N 1
ATOM 1272 C CA . MET B 1 15 ? 30.203 18.128 31.351 1.00 15.34 12 MET B CA 1
ATOM 1273 C C . MET B 1 15 ? 29.946 19.420 30.577 1.00 13.91 12 MET B C 1
ATOM 1274 O O . MET B 1 15 ? 30.838 19.917 29.880 1.00 15.42 12 MET B O 1
ATOM 1279 N N . MET B 1 16 ? 28.732 19.975 30.695 1.00 11.90 13 MET B N 1
ATOM 1280 C CA . MET B 1 16 ? 28.391 21.201 29.964 1.00 11.53 13 MET B CA 1
ATOM 1281 C C . MET B 1 16 ? 27.813 22.299 30.869 1.00 10.02 13 MET B C 1
ATOM 1282 O O . MET B 1 16 ? 26.854 22.996 30.498 1.00 10.54 13 MET B O 1
ATOM 1287 N N . GLY B 1 17 ? 28.414 22.447 32.052 1.00 9.87 14 GLY B N 1
ATOM 1288 C CA . GLY B 1 17 ? 28.049 23.535 32.978 1.00 9.17 14 GLY B CA 1
ATOM 1289 C C . GLY B 1 17 ? 26.597 23.445 33.426 1.00 9.08 14 GLY B C 1
ATOM 1290 O O . GLY B 1 17 ? 26.164 22.408 33.956 1.00 7.62 14 GLY B O 1
ATOM 1291 N N . ASP B 1 18 ? 25.852 24.536 33.253 1.00 8.70 15 ASP B N 1
ATOM 1292 C CA . ASP B 1 18 ? 24.458 24.553 33.682 1.00 8.84 15 ASP B CA 1
ATOM 1293 C C . ASP B 1 18 ? 23.577 23.554 32.925 1.00 9.36 15 ASP B C 1
ATOM 1294 O O . ASP B 1 18 ? 22.493 23.228 33.414 1.00 8.67 15 ASP B O 1
ATOM 1299 N N . ASP B 1 19 ? 24.037 23.063 31.768 1.00 8.05 16 ASP B N 1
ATOM 1300 C CA . ASP B 1 19 ? 23.323 21.950 31.104 1.00 9.10 16 ASP B CA 1
ATOM 1301 C C . ASP B 1 19 ? 23.269 20.680 31.957 1.00 8.49 16 ASP B C 1
ATOM 1302 O O . ASP B 1 19 ? 22.551 19.716 31.600 1.00 9.00 16 ASP B O 1
ATOM 1307 N N . GLY B 1 20 ? 24.028 20.665 33.057 1.00 7.66 17 GLY B N 1
ATOM 1308 C CA . GLY B 1 20 ? 24.027 19.547 34.011 1.00 8.82 17 GLY B CA 1
ATOM 1309 C C . GLY B 1 20 ? 22.817 19.471 34.931 1.00 8.76 17 GLY B C 1
ATOM 1310 O O . GLY B 1 20 ? 22.758 18.606 35.795 1.00 8.71 17 GLY B O 1
ATOM 1311 N N . ALA B 1 21 ? 21.848 20.370 34.741 1.00 8.56 18 ALA B N 1
ATOM 1312 C CA . ALA B 1 21 ? 20.740 20.465 35.693 1.00 9.28 18 ALA B CA 1
ATOM 1313 C C . ALA B 1 21 ? 20.004 19.123 35.778 1.00 9.92 18 ALA B C 1
ATOM 1314 O O . ALA B 1 21 ? 19.677 18.641 36.878 1.00 10.29 18 ALA B O 1
ATOM 1316 N N . GLY B 1 22 ? 19.765 18.516 34.624 1.00 9.53 19 GLY B N 1
ATOM 1317 C CA . GLY B 1 22 ? 19.029 17.237 34.585 1.00 10.06 19 GLY B CA 1
ATOM 1318 C C . GLY B 1 22 ? 19.787 16.122 35.310 1.00 9.18 19 GLY B C 1
ATOM 1319 O O . GLY B 1 22 ? 19.256 15.496 36.203 1.00 9.32 19 GLY B O 1
ATOM 1320 N N . PRO B 1 23 ? 21.044 15.833 34.908 1.00 9.03 20 PRO B N 1
ATOM 1321 C CA . PRO B 1 23 ? 21.873 14.882 35.668 1.00 9.01 20 PRO B CA 1
ATOM 1322 C C . PRO B 1 23 ? 21.971 15.176 37.162 1.00 7.58 20 PRO B C 1
ATOM 1323 O O . PRO B 1 23 ? 21.923 14.248 37.965 1.00 7.03 20 PRO B O 1
ATOM 1327 N N . LEU B 1 24 ? 22.007 16.451 37.544 1.00 7.30 21 LEU B N 1
ATOM 1328 C CA . LEU B 1 24 ? 22.029 16.786 38.978 1.00 7.86 21 LEU B CA 1
ATOM 1329 C C . LEU B 1 24 ? 20.742 16.322 39.678 1.00 6.62 21 LEU B C 1
ATOM 1330 O O . LEU B 1 24 ? 20.790 15.732 40.769 1.00 7.89 21 LEU B O 1
ATOM 1335 N N . LEU B 1 25 ? 19.596 16.587 39.064 1.00 6.93 22 LEU B N 1
ATOM 1336 C CA . LEU B 1 25 ? 18.338 16.094 39.607 1.00 6.60 22 LEU B CA 1
ATOM 1337 C C . LEU B 1 25 ? 18.333 14.575 39.787 1.00 6.99 22 LEU B C 1
ATOM 1338 O O . LEU B 1 25 ? 17.867 14.070 40.834 1.00 7.53 22 LEU B O 1
ATOM 1343 N N . ALA B 1 26 ? 18.813 13.865 38.773 1.00 7.53 23 ALA B N 1
ATOM 1344 C CA . ALA B 1 26 ? 18.916 12.405 38.821 1.00 9.25 23 ALA B CA 1
ATOM 1345 C C . ALA B 1 26 ? 19.823 11.970 39.982 1.00 10.08 23 ALA B C 1
ATOM 1346 O O . ALA B 1 26 ? 19.506 11.031 40.692 1.00 10.46 23 ALA B O 1
ATOM 1348 N N . GLU B 1 27 ? 20.923 12.679 40.192 1.00 10.25 24 GLU B N 1
ATOM 1349 C CA . GLU B 1 27 ? 21.811 12.382 41.322 1.00 12.00 24 GLU B CA 1
ATOM 1350 C C . GLU B 1 27 ? 21.119 12.544 42.683 1.00 11.16 24 GLU B C 1
ATOM 1351 O O . GLU B 1 27 ? 21.278 11.690 43.585 1.00 11.90 24 GLU B O 1
ATOM 1357 N N . LYS B 1 28 ? 20.364 13.637 42.830 1.00 10.60 25 LYS B N 1
ATOM 1358 C CA . LYS B 1 28 ? 19.635 13.909 44.065 1.00 10.23 25 LYS B CA 1
ATOM 1359 C C . LYS B 1 28 ? 18.612 12.822 44.344 1.00 10.46 25 LYS B C 1
ATOM 1360 O O . LYS B 1 28 ? 18.500 12.353 45.465 1.00 10.87 25 LYS B O 1
ATOM 1366 N N . CYS B 1 29 ? 17.870 12.432 43.313 1.00 9.56 26 CYS B N 1
ATOM 1367 C CA . CYS B 1 29 ? 16.861 11.392 43.456 1.00 10.12 26 CYS B CA 1
ATOM 1368 C C . CYS B 1 29 ? 17.472 10.042 43.807 1.00 11.09 26 CYS B C 1
ATOM 1369 O O . CYS B 1 29 ? 16.863 9.265 44.537 1.00 12.11 26 CYS B O 1
ATOM 1372 N N . ALA B 1 30 ? 18.651 9.758 43.268 1.00 11.30 27 ALA B N 1
ATOM 1373 C CA . ALA B 1 30 ? 19.309 8.470 43.531 1.00 12.86 27 ALA B CA 1
ATOM 1374 C C . ALA B 1 30 ? 19.728 8.402 45.000 1.00 13.37 27 ALA B C 1
ATOM 1375 O O . ALA B 1 30 ? 19.619 7.347 45.646 1.00 14.37 27 ALA B O 1
ATOM 1377 N N . ALA B 1 31 ? 20.174 9.538 45.530 1.00 12.29 28 ALA B N 1
ATOM 1378 C CA . ALA B 1 31 ? 20.659 9.630 46.897 1.00 13.34 28 ALA B CA 1
ATOM 1379 C C . ALA B 1 31 ? 19.523 9.662 47.919 1.00 13.52 28 ALA B C 1
ATOM 1380 O O . ALA B 1 31 ? 19.659 9.149 49.054 1.00 14.24 28 ALA B O 1
ATOM 1382 N N . ALA B 1 32 ? 18.402 10.238 47.511 1.00 11.90 29 ALA B N 1
ATOM 1383 C CA . ALA B 1 32 ? 17.269 10.442 48.402 1.00 11.31 29 ALA B CA 1
ATOM 1384 C C . ALA B 1 32 ? 15.985 10.509 47.561 1.00 11.27 29 ALA B C 1
ATOM 1385 O O . ALA B 1 32 ? 15.554 11.593 47.169 1.00 11.68 29 ALA B O 1
ATOM 1387 N N . PRO B 1 33 ? 15.397 9.349 47.250 1.00 11.25 30 PRO B N 1
ATOM 1388 C CA . PRO B 1 33 ? 14.182 9.327 46.419 1.00 11.26 30 PRO B CA 1
ATOM 1389 C C . PRO B 1 33 ? 13.029 10.178 46.922 1.00 12.24 30 PRO B C 1
ATOM 1390 O O . PRO B 1 33 ? 12.789 10.269 48.130 1.00 11.98 30 PRO B O 1
ATOM 1394 N N . LYS B 1 34 ? 12.335 10.797 45.974 1.00 12.35 31 LYS B N 1
ATOM 1395 C CA . LYS B 1 34 ? 11.144 11.571 46.254 1.00 13.55 31 LYS B CA 1
ATOM 1396 C C . LYS B 1 34 ? 9.983 11.069 45.411 1.00 14.42 31 LYS B C 1
ATOM 1397 O O . LYS B 1 34 ? 10.132 10.865 44.199 1.00 14.33 31 LYS B O 1
ATOM 1403 N N . GLY B 1 35 ? 8.830 10.877 46.047 1.00 14.53 32 GLY B N 1
ATOM 1404 C CA . GLY B 1 35 ? 7.628 10.466 45.322 1.00 15.31 32 GLY B CA 1
ATOM 1405 C C . GLY B 1 35 ? 7.727 9.057 44.786 1.00 15.21 32 GLY B C 1
ATOM 1406 O O . GLY B 1 35 ? 8.487 8.225 45.320 1.00 15.53 32 GLY B O 1
ATOM 1407 N N . ASN B 1 36 ? 6.945 8.773 43.742 1.00 14.60 33 ASN B N 1
ATOM 1408 C CA . ASN B 1 36 ? 6.897 7.416 43.185 1.00 14.96 33 ASN B CA 1
ATOM 1409 C C . ASN B 1 36 ? 7.649 7.326 41.862 1.00 14.41 33 ASN B C 1
ATOM 1410 O O . ASN B 1 36 ? 7.542 6.346 41.151 1.00 15.24 33 ASN B O 1
ATOM 1415 N N . TRP B 1 37 ? 8.450 8.340 41.556 1.00 12.48 34 TRP B N 1
ATOM 1416 C CA . TRP B 1 37 ? 9.064 8.455 40.225 1.00 10.79 34 TRP B CA 1
ATOM 1417 C C . TRP B 1 37 ? 10.117 7.377 39.980 1.00 10.44 34 TRP B C 1
ATOM 1418 O O . TRP B 1 37 ? 10.993 7.154 40.823 1.00 11.30 34 TRP B O 1
ATOM 1429 N N . VAL B 1 38 ? 10.027 6.738 38.819 1.00 10.06 35 VAL B N 1
ATOM 1430 C CA . VAL B 1 38 ? 11.162 6.013 38.246 1.00 9.81 35 VAL B CA 1
ATOM 1431 C C . VAL B 1 38 ? 11.990 7.039 37.469 1.00 10.23 35 VAL B C 1
ATOM 1432 O O . VAL B 1 38 ? 11.485 7.672 36.551 1.00 8.81 35 VAL B O 1
ATOM 1436 N N . VAL B 1 39 ? 13.261 7.186 37.839 1.00 8.98 36 VAL B N 1
ATOM 1437 C CA . VAL B 1 39 ? 14.062 8.299 37.321 1.00 8.85 36 VAL B CA 1
ATOM 1438 C C . VAL B 1 39 ? 15.055 7.788 36.284 1.00 8.94 36 VAL B C 1
ATOM 1439 O O . VAL B 1 39 ? 15.927 6.954 36.593 1.00 7.84 36 VAL B O 1
ATOM 1443 N N . ILE B 1 40 ? 14.932 8.279 35.056 1.00 8.84 37 ILE B N 1
ATOM 1444 C CA . ILE B 1 40 ? 15.859 7.904 33.974 1.00 9.28 37 ILE B CA 1
ATOM 1445 C C . ILE B 1 40 ? 16.910 9.008 33.834 1.00 10.03 37 ILE B C 1
ATOM 1446 O O . ILE B 1 40 ? 16.575 10.145 33.599 1.00 10.37 37 ILE B O 1
ATOM 1451 N N . ASP B 1 41 ? 18.173 8.641 34.010 1.00 10.95 38 ASP B N 1
ATOM 1452 C CA . ASP B 1 41 ? 19.298 9.563 33.806 1.00 10.41 38 ASP B CA 1
ATOM 1453 C C . ASP B 1 41 ? 19.607 9.569 32.321 1.00 11.16 38 ASP B C 1
ATOM 1454 O O . ASP B 1 41 ? 20.518 8.874 31.862 1.00 10.92 38 ASP B O 1
ATOM 1459 N N . GLY B 1 42 ? 18.878 10.408 31.570 1.00 10.12 39 GLY B N 1
ATOM 1460 C CA . GLY B 1 42 ? 18.844 10.351 30.118 1.00 10.65 39 GLY B CA 1
ATOM 1461 C C . GLY B 1 42 ? 20.071 10.864 29.390 1.00 10.06 39 GLY B C 1
ATOM 1462 O O . GLY B 1 42 ? 20.240 10.558 28.220 1.00 10.64 39 GLY B O 1
ATOM 1463 N N . GLY B 1 43 ? 20.918 11.650 30.046 1.00 10.17 40 GLY B N 1
ATOM 1464 C CA . GLY B 1 43 ? 22.082 12.204 29.355 1.00 10.06 40 GLY B CA 1
ATOM 1465 C C . GLY B 1 43 ? 21.698 13.188 28.250 1.00 10.43 40 GLY B C 1
ATOM 1466 O O . GLY B 1 43 ? 20.649 13.830 28.299 1.00 10.42 40 GLY B O 1
ATOM 1467 N N . SER B 1 44 ? 22.573 13.257 27.254 1.00 11.57 41 SER B N 1
ATOM 1468 C CA . SER B 1 44 ? 22.543 14.283 26.222 1.00 13.34 41 SER B CA 1
ATOM 1469 C C . SER B 1 44 ? 21.340 14.261 25.291 1.00 13.17 41 SER B C 1
ATOM 1470 O O . SER B 1 44 ? 20.894 15.327 24.846 1.00 14.54 41 SER B O 1
ATOM 1473 N N . ALA B 1 45 ? 20.864 13.061 24.958 1.00 12.68 42 ALA B N 1
ATOM 1474 C CA . ALA B 1 45 ? 19.825 12.886 23.935 1.00 12.47 42 ALA B CA 1
ATOM 1475 C C . ALA B 1 45 ? 18.691 12.086 24.518 1.00 11.83 42 ALA B C 1
ATOM 1476 O O . ALA B 1 45 ? 18.937 11.028 25.084 1.00 12.28 42 ALA B O 1
ATOM 1478 N N . PRO B 1 46 ? 17.444 12.581 24.379 1.00 11.36 43 PRO B N 1
ATOM 1479 C CA . PRO B 1 46 ? 16.286 11.774 24.792 1.00 11.45 43 PRO B CA 1
ATOM 1480 C C . PRO B 1 46 ? 15.913 10.626 23.822 1.00 11.00 43 PRO B C 1
ATOM 1481 O O . PRO B 1 46 ? 15.201 9.689 24.230 1.00 12.32 43 PRO B O 1
ATOM 1485 N N . GLU B 1 47 ? 16.361 10.696 22.562 1.00 11.03 44 GLU B N 1
ATOM 1486 C CA . GLU B 1 47 ? 15.965 9.699 21.541 1.00 10.97 44 GLU B CA 1
ATOM 1487 C C . GLU B 1 47 ? 16.134 8.259 21.980 1.00 10.25 44 GLU B C 1
ATOM 1488 O O . GLU B 1 47 ? 15.234 7.436 21.765 1.00 11.47 44 GLU B O 1
ATOM 1494 N N . ASN B 1 48 ? 17.271 7.953 22.593 1.00 9.23 45 ASN B N 1
ATOM 1495 C CA . ASN B 1 48 ? 17.576 6.570 22.955 1.00 10.53 45 ASN B CA 1
ATOM 1496 C C . ASN B 1 48 ? 16.986 6.159 24.318 1.00 10.41 45 ASN B C 1
ATOM 1497 O O . ASN B 1 48 ? 17.260 5.066 24.822 1.00 10.58 45 ASN B O 1
ATOM 1502 N N . ASP B 1 49 ? 16.143 7.019 24.887 1.00 9.20 46 ASP B N 1
ATOM 1503 C CA . ASP B 1 49 ? 15.509 6.744 26.183 1.00 10.24 46 ASP B CA 1
ATOM 1504 C C . ASP B 1 49 ? 14.044 6.360 25.972 1.00 9.87 46 ASP B C 1
ATOM 1505 O O . ASP B 1 49 ? 13.357 5.923 26.900 1.00 10.59 46 ASP B O 1
ATOM 1510 N N . ILE B 1 50 ? 13.571 6.552 24.743 1.00 10.19 47 ILE B N 1
ATOM 1511 C CA . ILE B 1 50 ? 12.144 6.373 24.433 1.00 11.40 47 ILE B CA 1
ATOM 1512 C C . ILE B 1 50 ? 11.655 4.935 24.632 1.00 11.58 47 ILE B C 1
ATOM 1513 O O . ILE B 1 50 ? 10.596 4.700 25.262 1.00 12.07 47 ILE B O 1
ATOM 1518 N N . VAL B 1 51 ? 12.421 3.974 24.125 1.00 12.43 48 VAL B N 1
ATOM 1519 C CA . VAL B 1 51 ? 12.010 2.565 24.215 1.00 12.02 48 VAL B CA 1
ATOM 1520 C C . VAL B 1 51 ? 11.775 2.140 25.680 1.00 12.32 4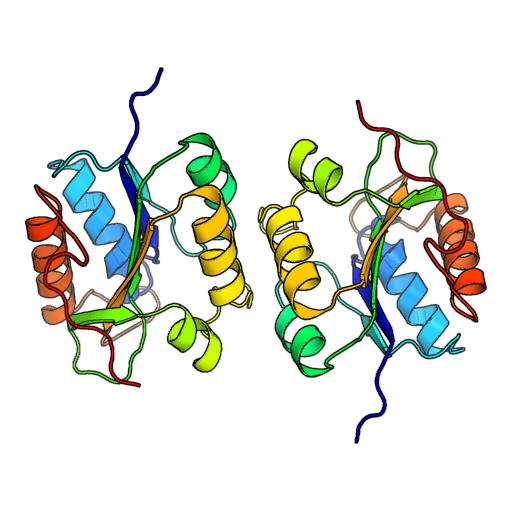8 VAL B C 1
ATOM 1521 O O . VAL B 1 51 ? 10.737 1.540 25.979 1.00 12.27 48 VAL B O 1
ATOM 1525 N N . ALA B 1 52 ? 12.690 2.511 26.576 1.00 12.65 49 ALA B N 1
ATOM 1526 C CA . ALA B 1 52 ? 12.555 2.191 28.006 1.00 12.23 49 ALA B CA 1
ATOM 1527 C C . ALA B 1 52 ? 11.344 2.853 28.630 1.00 11.67 49 ALA B C 1
ATOM 1528 O O . ALA B 1 52 ? 10.629 2.226 29.403 1.00 10.88 49 ALA B O 1
ATOM 1530 N N . ILE B 1 53 ? 11.140 4.131 28.317 1.00 10.14 50 ILE B N 1
ATOM 1531 C CA . ILE B 1 53 ? 9.989 4.861 28.855 1.00 10.23 50 ILE B CA 1
ATOM 1532 C C . ILE B 1 53 ? 8.692 4.178 28.433 1.00 9.63 50 ILE B C 1
ATOM 1533 O O . ILE B 1 53 ? 7.814 3.958 29.253 1.00 10.13 50 ILE B O 1
ATOM 1538 N N . ARG B 1 54 ? 8.576 3.806 27.159 1.00 10.59 51 ARG B N 1
ATOM 1539 C CA . ARG B 1 54 ? 7.336 3.157 26.693 1.00 11.46 51 ARG B CA 1
ATOM 1540 C C . ARG B 1 54 ? 7.100 1.816 27.383 1.00 11.84 51 ARG B C 1
ATOM 1541 O O . ARG B 1 54 ? 5.957 1.495 27.747 1.00 11.86 51 ARG B O 1
ATOM 1549 N N . GLU B 1 55 ? 8.181 1.065 27.591 1.00 11.34 52 GLU B N 1
ATOM 1550 C CA . GLU B 1 55 ? 8.144 -0.248 28.243 1.00 12.42 52 GLU B CA 1
ATOM 1551 C C . GLU B 1 55 ? 7.755 -0.166 29.718 1.00 12.88 52 GLU B C 1
ATOM 1552 O O . GLU B 1 55 ? 7.133 -1.098 30.257 1.00 13.36 52 GLU B O 1
ATOM 1558 N N . LEU B 1 56 ? 8.091 0.960 30.355 1.00 11.28 53 LEU B N 1
ATOM 1559 C CA . LEU B 1 56 ? 7.696 1.229 31.748 1.00 11.54 53 LEU B CA 1
ATOM 1560 C C . LEU B 1 56 ? 6.178 1.423 31.884 1.00 11.99 53 LEU B C 1
ATOM 1561 O O . LEU B 1 56 ? 5.625 1.282 32.991 1.00 11.71 53 LEU B O 1
ATOM 1566 N N . ARG B 1 57 ? 5.519 1.710 30.760 1.00 12.62 54 ARG B N 1
ATOM 1567 C CA . ARG B 1 57 ? 4.063 1.945 30.723 1.00 15.10 54 ARG B CA 1
ATOM 1568 C C . ARG B 1 57 ? 3.590 2.952 31.791 1.00 14.44 54 ARG B C 1
ATOM 1569 O O . ARG B 1 57 ? 2.660 2.673 32.582 1.00 15.52 54 ARG B O 1
ATOM 1577 N N . PRO B 1 58 ? 4.212 4.138 31.818 1.00 14.32 55 PRO B N 1
ATOM 1578 C CA . PRO B 1 58 ? 3.816 5.110 32.821 1.00 13.83 55 PRO B CA 1
ATOM 1579 C C . PRO B 1 58 ? 2.451 5.706 32.541 1.00 13.45 55 PRO B C 1
ATOM 1580 O O . PRO B 1 58 ? 1.959 5.667 31.402 1.00 13.51 55 PRO B O 1
ATOM 1584 N N . THR B 1 59 ? 1.865 6.236 33.601 1.00 13.37 56 THR B N 1
ATOM 1585 C CA . THR B 1 59 ? 0.647 7.029 33.545 1.00 13.84 56 THR B CA 1
ATOM 1586 C C . THR B 1 59 ? 0.983 8.522 33.434 1.00 12.71 56 THR B C 1
ATOM 1587 O O . THR B 1 59 ? 0.169 9.326 32.971 1.00 13.08 56 THR B O 1
ATOM 1591 N N . ARG B 1 60 ? 2.172 8.889 33.895 1.00 11.71 57 ARG B N 1
ATOM 1592 C CA . ARG B 1 60 ? 2.592 10.280 33.885 1.00 9.70 57 ARG B CA 1
ATOM 1593 C C . ARG B 1 60 ? 4.092 10.341 33.663 1.00 9.58 57 ARG B C 1
ATOM 1594 O O . ARG B 1 60 ? 4.841 9.589 34.268 1.00 9.62 57 ARG B O 1
ATOM 1602 N N . LEU B 1 61 ? 4.507 11.220 32.754 1.00 7.68 58 LEU B N 1
ATOM 1603 C CA . LEU B 1 61 ? 5.911 11.408 32.435 1.00 6.38 58 LEU B CA 1
ATOM 1604 C C . LEU B 1 61 ? 6.284 12.897 32.625 1.00 6.82 58 LEU B C 1
ATOM 1605 O O . LEU B 1 61 ? 5.657 13.774 32.018 1.00 7.84 58 LEU B O 1
ATOM 1610 N N . LEU B 1 62 ? 7.310 13.146 33.444 1.00 7.44 59 LEU B N 1
ATOM 1611 C CA . LEU B 1 62 ? 7.881 14.477 33.651 1.00 7.16 59 LEU B CA 1
ATOM 1612 C C . LEU B 1 62 ? 9.268 14.486 33.012 1.00 6.59 59 LEU B C 1
ATOM 1613 O O . LEU B 1 62 ? 10.082 13.612 33.298 1.00 7.62 59 LEU B O 1
ATOM 1618 N N . ILE B 1 63 ? 9.530 15.501 32.206 1.00 6.07 60 ILE B N 1
ATOM 1619 C CA . ILE B 1 63 ? 10.840 15.651 31.568 1.00 6.54 60 ILE B CA 1
ATOM 1620 C C . ILE B 1 63 ? 11.433 16.932 32.088 1.00 7.22 60 ILE B C 1
ATOM 1621 O O . ILE B 1 63 ? 10.761 17.969 32.059 1.00 7.69 60 ILE B O 1
ATOM 1626 N N . VAL B 1 64 ? 12.671 16.862 32.577 1.00 7.56 61 VAL B N 1
ATOM 1627 C CA . VAL B 1 6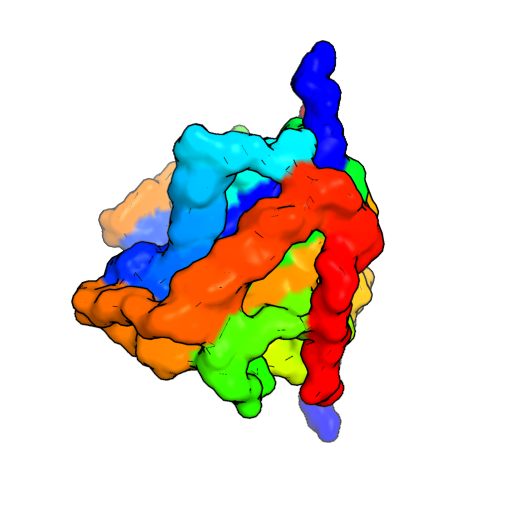4 ? 13.351 18.031 33.125 1.00 7.51 61 VAL B CA 1
ATOM 1628 C C . VAL B 1 64 ? 14.647 18.252 32.344 1.00 7.30 61 VAL B C 1
ATOM 1629 O O . VAL B 1 64 ? 15.470 17.337 32.223 1.00 6.34 61 VAL B O 1
ATOM 1633 N N . ASP B 1 65 ? 14.833 19.474 31.846 1.00 7.94 62 ASP B N 1
ATOM 1634 C CA . ASP B 1 65 ? 15.970 19.771 30.983 1.00 9.14 62 ASP B CA 1
ATOM 1635 C C . ASP B 1 65 ? 16.339 21.235 31.140 1.00 9.01 62 ASP B C 1
ATOM 1636 O O . ASP B 1 65 ? 15.463 22.086 31.182 1.00 9.21 62 ASP B O 1
ATOM 1641 N N . ALA B 1 66 ? 17.634 21.537 31.213 1.00 9.53 63 ALA B N 1
ATOM 1642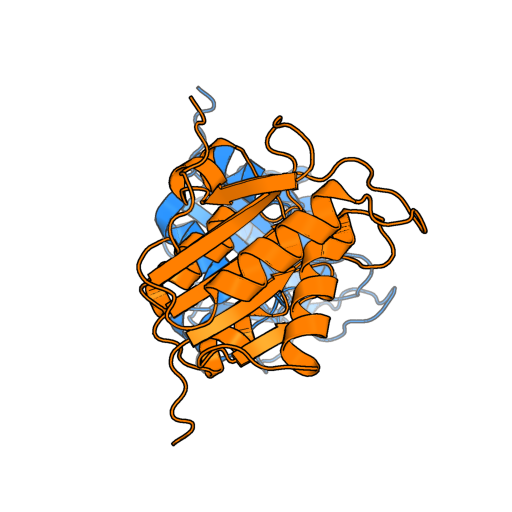 C CA . ALA B 1 66 ? 18.094 22.892 31.115 1.00 9.05 63 ALA B CA 1
ATOM 1643 C C . ALA B 1 66 ? 17.809 23.352 29.663 1.00 10.85 63 ALA B C 1
ATOM 1644 O O . ALA B 1 66 ? 18.189 22.662 28.706 1.00 11.17 63 ALA B O 1
ATOM 1646 N N . THR B 1 67 ? 17.175 24.510 29.505 1.00 10.80 64 THR B N 1
ATOM 1647 C CA . THR B 1 67 ? 16.648 24.941 28.218 1.00 12.83 64 THR B CA 1
ATOM 1648 C C . THR B 1 67 ? 16.733 26.471 28.168 1.00 11.28 64 THR B C 1
ATOM 1649 O O . THR B 1 67 ? 16.249 27.112 29.074 1.00 10.22 64 THR B O 1
ATOM 1653 N N . ASP B 1 68 ? 17.310 27.047 27.108 1.00 11.11 65 ASP B N 1
ATOM 1654 C CA . ASP B 1 68 ? 17.325 28.515 27.016 1.00 11.30 65 ASP B CA 1
ATOM 1655 C C . ASP B 1 68 ? 15.909 28.975 26.637 1.00 10.32 65 ASP B C 1
ATOM 1656 O O . ASP B 1 68 ? 15.364 28.556 25.596 1.00 12.79 65 ASP B O 1
ATOM 1661 N N . MET B 1 69 ? 15.334 29.814 27.484 1.00 9.27 66 MET B N 1
ATOM 1662 C CA . MET B 1 69 ? 13.965 30.309 27.328 1.00 8.18 66 MET B CA 1
ATOM 1663 C C . MET B 1 69 ? 13.955 31.831 27.312 1.00 9.63 66 MET B C 1
ATOM 1664 O O . MET B 1 69 ? 12.878 32.452 27.285 1.00 11.05 66 MET B O 1
ATOM 1669 N N . GLY B 1 70 ? 15.149 32.415 27.366 1.00 10.44 67 GLY B N 1
ATOM 1670 C CA . GLY B 1 70 ? 15.322 33.878 27.402 1.00 10.99 67 GLY B CA 1
ATOM 1671 C C . GLY B 1 70 ? 14.990 34.524 28.733 1.00 11.62 67 GLY B C 1
ATOM 1672 O O . GLY B 1 70 ? 14.722 35.728 28.795 1.00 13.37 67 GLY B O 1
ATOM 1673 N N . LEU B 1 71 ? 15.034 33.746 29.811 1.00 11.96 68 LEU B N 1
ATOM 1674 C CA . LEU B 1 71 ? 14.700 34.195 31.167 1.00 11.28 68 LEU B CA 1
ATOM 1675 C C . LEU B 1 71 ? 15.937 34.435 32.039 1.00 12.56 68 LEU B C 1
ATOM 1676 O O . LEU B 1 71 ? 17.064 34.188 31.588 1.00 11.98 68 LEU B O 1
ATOM 1681 N N . ASN B 1 72 ? 15.744 34.914 33.279 1.00 11.68 69 ASN B N 1
ATOM 1682 C CA . ASN B 1 72 ? 16.888 34.940 34.201 1.00 12.54 69 ASN B CA 1
ATOM 1683 C C . ASN B 1 72 ? 17.361 33.544 34.549 1.00 11.18 69 ASN B C 1
ATOM 1684 O O . ASN B 1 72 ? 16.553 32.637 34.612 1.00 11.51 69 ASN B O 1
ATOM 1689 N N . PRO B 1 73 ? 18.674 33.374 34.783 1.00 11.16 70 PRO B N 1
ATOM 1690 C CA . PRO B 1 73 ? 19.222 32.069 35.194 1.00 9.63 70 PRO B CA 1
ATOM 1691 C C . PRO B 1 73 ? 18.440 31.474 36.380 1.00 9.82 70 PRO B C 1
ATOM 1692 O O . PRO B 1 73 ? 18.148 32.179 37.366 1.00 9.62 70 PRO B O 1
ATOM 1696 N N . GLY B 1 74 ? 18.070 30.199 36.261 1.00 8.64 71 GLY B N 1
ATOM 1697 C CA . GLY B 1 74 ? 17.425 29.477 37.358 1.00 8.61 71 GLY B CA 1
ATOM 1698 C C . GLY B 1 74 ? 15.905 29.543 37.330 1.00 9.44 71 GLY B C 1
ATOM 1699 O O . GLY B 1 74 ? 15.242 28.833 38.102 1.00 11.09 71 GLY B O 1
ATOM 1700 N N . GLU B 1 75 ? 15.340 30.385 36.456 1.00 9.37 72 GLU B N 1
ATOM 1701 C CA . GLU B 1 75 ? 13.881 30.388 36.293 1.00 9.46 72 GLU B CA 1
ATOM 1702 C C . GLU B 1 75 ? 13.435 28.998 35.782 1.00 8.70 72 GLU B C 1
ATOM 1703 O O . GLU B 1 75 ? 14.111 28.372 34.936 1.00 7.93 72 GLU B O 1
ATOM 1709 N N . ILE B 1 76 ? 12.285 28.558 36.288 1.00 7.94 73 ILE B N 1
ATOM 1710 C CA . ILE B 1 76 ? 11.720 27.241 35.977 1.00 7.40 73 ILE B CA 1
ATOM 1711 C C . ILE B 1 76 ? 10.371 27.483 35.308 1.00 8.08 73 ILE B C 1
ATOM 1712 O O . ILE B 1 76 ? 9.559 28.241 35.857 1.00 7.79 73 ILE B O 1
ATOM 1717 N N . ARG B 1 77 ? 10.110 26.844 34.154 1.00 6.88 74 ARG B N 1
ATOM 1718 C CA . ARG B 1 77 ? 8.786 26.962 33.516 1.00 7.35 74 ARG B CA 1
ATOM 1719 C C . ARG B 1 77 ? 8.370 25.657 32.896 1.00 8.10 74 ARG B C 1
ATOM 1720 O O . ARG B 1 77 ? 9.211 24.869 32.497 1.00 7.55 74 ARG B O 1
ATOM 1728 N N . ILE B 1 78 ? 7.053 25.425 32.839 1.00 7.49 75 ILE B N 1
ATOM 1729 C CA . ILE B 1 78 ? 6.512 24.357 32.045 1.00 9.72 75 ILE B CA 1
ATOM 1730 C C . ILE B 1 78 ? 6.283 24.880 30.638 1.00 10.03 75 ILE B C 1
ATOM 1731 O O . ILE B 1 78 ? 5.670 25.949 30.460 1.00 11.37 75 ILE B O 1
ATOM 1736 N N . ILE B 1 79 ? 6.770 24.132 29.656 1.00 8.90 76 ILE B N 1
ATOM 1737 C CA . ILE B 1 79 ? 6.613 24.522 28.254 1.00 10.70 76 ILE B CA 1
ATOM 1738 C C . ILE B 1 79 ? 5.526 23.698 27.587 1.00 11.00 76 ILE B C 1
ATOM 1739 O O . ILE B 1 79 ? 5.592 22.453 27.515 1.00 10.94 76 ILE B O 1
ATOM 1744 N N . ASP B 1 80 ? 4.488 24.390 27.141 1.00 13.99 77 ASP B N 1
ATOM 1745 C CA . ASP B 1 80 ? 3.370 23.746 26.466 1.00 15.89 77 ASP B CA 1
ATOM 1746 C C . ASP B 1 80 ? 3.847 23.056 25.180 1.00 16.53 77 ASP B C 1
ATOM 1747 O O . ASP B 1 80 ? 4.656 23.625 24.430 1.00 14.69 77 ASP B O 1
ATOM 1752 N N . PRO B 1 81 ? 3.361 21.826 24.912 1.00 18.49 78 PRO B N 1
ATOM 1753 C CA . PRO B 1 81 ? 3.841 21.112 23.729 1.00 20.40 78 PRO B CA 1
ATOM 1754 C C . PRO B 1 81 ? 3.651 21.861 22.405 1.00 21.48 78 PRO B C 1
ATOM 1755 O O . PRO B 1 81 ? 4.454 21.687 21.471 1.00 22.43 78 PRO B O 1
ATOM 1759 N N . ASP B 1 82 ? 2.622 22.706 22.325 1.00 22.70 79 ASP B N 1
ATOM 1760 C CA . ASP B 1 82 ? 2.419 23.571 21.163 1.00 23.09 79 ASP B CA 1
ATOM 1761 C C . ASP B 1 82 ? 3.553 24.582 20.997 1.00 21.75 79 ASP B C 1
ATOM 1762 O O . ASP B 1 82 ? 3.934 24.915 19.867 1.00 21.70 79 ASP B O 1
ATOM 1767 N N . ASP B 1 83 ? 4.064 25.083 22.124 1.00 19.81 80 ASP B N 1
ATOM 1768 C CA . ASP B 1 83 ? 5.134 26.074 22.153 1.00 17.98 80 ASP B CA 1
ATOM 1769 C C . ASP B 1 83 ? 6.461 25.389 21.870 1.00 16.63 80 ASP B C 1
ATOM 1770 O O . ASP B 1 83 ? 7.305 25.938 21.164 1.00 16.12 80 ASP B O 1
ATOM 1775 N N . ILE B 1 84 ? 6.633 24.178 22.389 1.00 14.80 81 ILE B N 1
ATOM 1776 C CA . ILE B 1 84 ? 7.758 23.338 21.933 1.00 13.60 81 ILE B CA 1
ATOM 1777 C C . ILE B 1 84 ? 7.861 23.252 20.410 1.00 14.44 81 ILE B C 1
ATOM 1778 O O . ILE B 1 84 ? 8.943 23.455 19.870 1.00 14.61 81 ILE B O 1
ATOM 1783 N N . ALA B 1 85 ? 6.738 22.992 19.728 1.00 15.09 82 ALA B N 1
ATOM 1784 C CA . ALA B 1 85 ? 6.718 22.934 18.263 1.00 15.84 82 ALA B CA 1
ATOM 1785 C C . ALA B 1 85 ? 7.025 24.282 17.594 1.00 17.34 82 ALA B C 1
ATOM 1786 O O . ALA B 1 85 ? 7.861 24.375 16.671 1.00 16.01 82 ALA B O 1
ATOM 1788 N N . GLU B 1 86 ? 6.354 25.326 18.074 1.00 18.37 83 GLU B N 1
ATOM 1789 C CA . GLU B 1 86 ? 6.455 26.677 17.516 1.00 20.15 83 GLU B CA 1
ATOM 1790 C C . GLU B 1 86 ? 7.827 27.307 17.667 1.00 19.49 83 GLU B C 1
ATOM 1791 O O . GLU B 1 86 ? 8.237 28.125 16.831 1.00 19.17 83 GLU B O 1
ATOM 1797 N N . MET B 1 87 ? 8.513 26.936 18.746 1.00 18.61 84 MET B N 1
ATOM 1798 C CA . MET B 1 87 ? 9.814 27.444 19.087 1.00 18.36 84 MET B CA 1
ATOM 1799 C C . MET B 1 87 ? 10.945 26.744 18.282 1.00 16.47 84 MET B C 1
ATOM 1800 O O . MET B 1 87 ? 12.073 27.194 18.320 1.00 16.77 84 MET B O 1
ATOM 1805 N N . PHE B 1 88 ? 10.619 25.661 17.589 1.00 15.76 85 PHE B N 1
ATOM 1806 C CA . PHE B 1 88 ? 11.614 24.765 16.929 1.00 15.68 85 PHE B CA 1
ATOM 1807 C C . PHE B 1 88 ? 12.696 24.301 17.902 1.00 15.04 85 PHE B C 1
ATOM 1808 O O . PHE B 1 88 ? 13.895 24.262 17.568 1.00 14.86 85 PHE B O 1
ATOM 1816 N N . MET B 1 89 ? 12.279 23.923 19.107 1.00 13.65 86 MET B N 1
ATOM 1817 C CA . MET B 1 89 ? 13.212 23.290 20.052 1.00 13.15 86 MET B CA 1
ATOM 1818 C C . MET B 1 89 ? 13.707 21.969 19.437 1.00 13.03 86 MET B C 1
ATOM 1819 O O . MET B 1 89 ? 12.899 21.159 18.955 1.00 12.43 86 MET B O 1
ATOM 1824 N N . MET B 1 90 ? 15.025 21.783 19.456 1.00 13.28 87 MET B N 1
ATOM 1825 C CA . MET B 1 90 ? 15.682 20.598 18.864 1.00 13.56 87 MET B CA 1
ATOM 1826 C C . MET B 1 90 ? 16.431 19.737 19.879 1.00 12.83 87 MET B C 1
ATOM 1827 O O . MET B 1 90 ? 16.934 20.215 20.893 1.00 13.68 87 MET B O 1
ATOM 1832 N N . THR B 1 91 ? 16.505 18.440 19.612 1.00 12.83 88 THR B N 1
ATOM 1833 C CA . THR B 1 91 ? 17.422 17.600 20.378 1.00 13.17 88 THR B CA 1
ATOM 1834 C C . THR B 1 91 ? 18.837 17.839 19.858 1.00 13.31 88 THR B C 1
ATOM 1835 O O . THR B 1 91 ? 19.027 18.534 18.860 1.00 13.51 88 THR B O 1
ATOM 1839 N N . THR B 1 92 ? 19.816 17.224 20.525 1.00 14.04 89 THR B N 1
ATOM 1840 C CA . THR B 1 92 ? 21.218 17.322 20.104 1.00 15.35 89 THR B CA 1
ATOM 1841 C C . THR B 1 92 ? 21.428 16.744 18.687 1.00 15.60 89 THR B C 1
ATOM 1842 O O . THR B 1 92 ? 22.437 17.038 18.028 1.00 15.00 89 THR B O 1
ATOM 1846 N N . HIS B 1 93 ? 20.458 15.957 18.214 1.00 14.22 90 HIS B N 1
ATOM 1847 C CA . HIS B 1 93 ? 20.567 15.311 16.894 1.00 15.11 90 HIS B CA 1
ATOM 1848 C C . HIS B 1 93 ? 19.769 16.057 15.839 1.00 13.94 90 HIS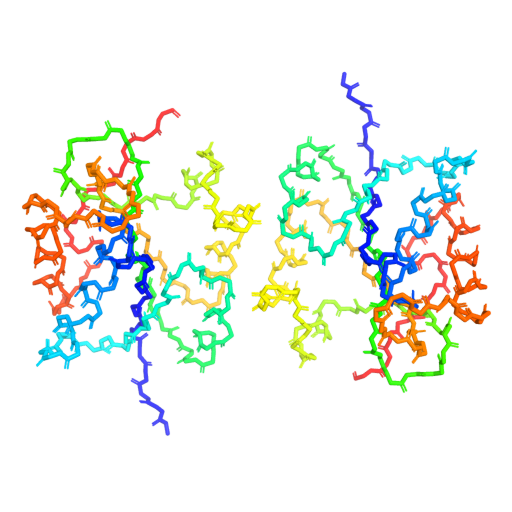 B C 1
ATOM 1849 O O . HIS B 1 93 ? 19.544 15.560 14.720 1.00 14.32 90 HIS B O 1
ATOM 1856 N N . ASN B 1 94 ? 19.312 17.251 16.224 1.00 14.08 91 ASN B N 1
ATOM 1857 C CA . ASN B 1 94 ? 18.443 18.071 15.392 1.00 14.26 91 ASN B CA 1
ATOM 1858 C C . ASN B 1 94 ? 17.114 17.429 15.014 1.00 14.53 91 ASN B C 1
ATOM 1859 O O . ASN B 1 94 ? 16.548 17.726 13.966 1.00 15.31 91 ASN B O 1
ATOM 1864 N N . MET B 1 95 ? 16.604 16.581 15.893 1.00 13.32 92 MET B N 1
ATOM 1865 C CA . MET B 1 95 ? 15.221 16.130 15.809 1.00 13.39 92 MET B CA 1
ATOM 1866 C C . MET B 1 95 ? 14.334 17.176 16.495 1.00 13.80 92 MET B C 1
ATOM 1867 O O . MET B 1 95 ? 14.658 17.628 17.602 1.00 12.13 92 MET B O 1
ATOM 1872 N N . PRO B 1 96 ? 13.225 17.573 15.848 1.00 13.60 93 PRO B N 1
ATOM 1873 C CA . PRO B 1 96 ? 12.340 18.507 16.561 1.00 14.21 93 PRO B CA 1
ATOM 1874 C C . PRO B 1 96 ? 11.732 17.873 17.816 1.00 13.73 93 PRO B C 1
ATOM 1875 O O . PRO B 1 96 ? 11.161 16.786 17.779 1.00 12.48 93 PRO B O 1
ATOM 1879 N N . LEU B 1 97 ? 11.890 18.545 18.945 1.00 13.97 94 LEU B N 1
ATOM 1880 C CA . LEU B 1 97 ? 11.468 17.942 20.203 1.00 14.72 94 LEU B CA 1
ATOM 1881 C C . LEU B 1 97 ? 9.964 17.635 20.256 1.00 14.95 94 LEU B C 1
ATOM 1882 O O . LEU B 1 97 ? 9.556 16.678 20.919 1.00 15.22 94 LEU B O 1
ATOM 1887 N N . ASN B 1 98 ? 9.147 18.432 19.568 1.00 15.56 95 ASN B N 1
ATOM 1888 C CA . ASN B 1 98 ? 7.700 18.231 19.595 1.00 17.24 95 ASN B CA 1
ATOM 1889 C C . ASN B 1 98 ? 7.319 16.857 19.058 1.00 18.27 95 ASN B C 1
ATOM 1890 O O . ASN B 1 98 ? 6.324 16.284 19.494 1.00 18.38 95 ASN B O 1
ATOM 1895 N N . TYR B 1 99 ? 8.128 16.323 18.140 1.00 18.98 96 TYR B N 1
ATOM 1896 C CA . TYR B 1 99 ? 7.873 14.979 17.595 1.00 19.54 96 TYR B CA 1
ATOM 1897 C C . TYR B 1 99 ? 7.856 13.942 18.713 1.00 19.06 96 TYR B C 1
ATOM 1898 O O . TYR B 1 99 ? 6.909 13.168 18.836 1.00 19.46 96 TYR B O 1
ATOM 1907 N N . LEU B 1 100 ? 8.885 13.968 19.554 1.00 17.29 97 LEU B N 1
ATOM 1908 C CA . LEU B 1 100 ? 8.989 13.040 20.674 1.00 17.08 97 LEU B CA 1
ATOM 1909 C C . LEU B 1 100 ? 7.902 13.276 21.701 1.00 15.76 97 LEU B C 1
ATOM 1910 O O . LEU B 1 100 ? 7.283 12.325 22.154 1.00 14.10 97 LEU B O 1
ATOM 1915 N N . ILE B 1 101 ? 7.677 14.542 22.062 1.00 14.62 98 ILE B N 1
ATOM 1916 C CA . ILE B 1 101 ? 6.686 14.873 23.109 1.00 14.38 98 ILE B CA 1
ATOM 1917 C C . ILE B 1 101 ? 5.272 14.496 22.681 1.00 14.22 98 ILE B C 1
ATOM 1918 O O . ILE B 1 101 ? 4.528 13.887 23.458 1.00 13.99 98 ILE B O 1
ATOM 1923 N N . ASP B 1 102 ? 4.909 14.878 21.455 1.00 13.43 99 ASP B N 1
ATOM 1924 C CA . ASP B 1 102 ? 3.558 14.629 20.946 1.00 13.47 99 ASP B CA 1
ATOM 1925 C C . ASP B 1 102 ? 3.271 13.119 20.883 1.00 12.44 99 ASP B C 1
ATOM 1926 O O . ASP B 1 102 ? 2.161 12.675 21.204 1.00 10.80 99 ASP B O 1
ATOM 1931 N N . GLN B 1 103 ? 4.265 12.336 20.460 1.00 11.02 100 GLN B N 1
ATOM 1932 C CA . GLN B 1 103 ? 4.113 10.869 20.386 1.00 11.27 100 GLN B CA 1
ATOM 1933 C C . GLN B 1 103 ? 4.082 10.231 21.761 1.00 10.93 100 GLN B C 1
ATOM 1934 O O . GLN B 1 103 ? 3.322 9.310 21.996 1.00 11.92 100 GLN B O 1
ATOM 1940 N N . LEU B 1 104 ? 4.910 10.728 22.673 1.00 10.56 101 LEU B N 1
ATOM 1941 C CA . LEU B 1 104 ? 4.835 10.240 24.049 1.00 10.67 101 LEU B CA 1
ATOM 1942 C C . LEU B 1 104 ? 3.451 10.511 24.633 1.00 11.39 101 LEU B C 1
ATOM 1943 O O . LEU B 1 104 ? 2.891 9.649 25.321 1.00 11.55 101 LEU B O 1
ATOM 1948 N N . LYS B 1 105 ? 2.901 11.684 24.339 1.00 12.84 102 LYS B N 1
ATOM 1949 C CA . LYS B 1 105 ? 1.583 12.065 24.876 1.00 14.85 102 LYS B CA 1
ATOM 1950 C C . LYS B 1 105 ? 0.473 11.138 24.412 1.00 16.28 102 LYS B C 1
ATOM 1951 O O . LYS B 1 105 ? -0.538 10.952 25.111 1.00 16.67 102 LYS B O 1
ATOM 1957 N N . GLU B 1 106 ? 0.648 10.558 23.236 1.00 17.01 103 GLU B N 1
ATOM 1958 C CA . GLU B 1 106 ? -0.327 9.595 22.730 1.00 19.85 103 GLU B CA 1
ATOM 1959 C C . GLU B 1 106 ? -0.276 8.276 23.485 1.00 20.30 103 GLU B C 1
ATOM 1960 O O . GLU B 1 106 ? -1.295 7.584 23.607 1.00 21.47 103 GLU B O 1
ATOM 1966 N N . ASP B 1 107 ? 0.894 7.946 24.014 1.00 20.86 104 ASP B N 1
ATOM 1967 C CA . ASP B 1 107 ? 1.107 6.660 24.682 1.00 21.76 104 ASP B CA 1
ATOM 1968 C C . ASP B 1 107 ? 1.009 6.736 26.204 1.00 21.74 104 ASP B C 1
ATOM 1969 O O . ASP B 1 107 ? 0.834 5.706 26.866 1.00 22.82 104 ASP B O 1
ATOM 1974 N N . ILE B 1 108 ? 1.109 7.944 26.751 1.00 20.28 105 ILE B N 1
ATOM 1975 C CA . ILE B 1 108 ? 1.204 8.106 28.199 1.00 19.73 105 ILE B CA 1
ATOM 1976 C C . ILE B 1 108 ? 0.059 8.907 28.777 1.00 20.94 105 ILE B C 1
ATOM 1977 O O . ILE B 1 108 ? -0.540 8.493 29.773 1.00 22.66 105 ILE B O 1
ATOM 1982 N N . GLY B 1 109 ? -0.262 10.051 28.188 1.00 20.64 106 GLY B N 1
ATOM 1983 C CA . GLY B 1 109 ? -1.510 10.701 28.569 1.00 21.69 106 GLY B CA 1
ATOM 1984 C C . GLY B 1 109 ? -1.414 11.761 29.656 1.00 21.10 106 GLY B C 1
ATOM 1985 O O . GLY B 1 109 ? -2.331 12.559 29.806 1.00 21.99 106 GLY B O 1
ATOM 1986 N N . GLU B 1 110 ? -0.344 11.759 30.446 1.00 18.80 107 GLU B N 1
ATOM 1987 C CA . GLU B 1 110 ? 0.117 13.037 30.978 1.00 16.98 107 GLU B CA 1
ATOM 1988 C C . GLU B 1 110 ? 1.630 13.138 30.799 1.00 15.07 107 GLU B C 1
ATOM 1989 O O . GLU B 1 110 ? 2.378 12.352 31.385 1.00 14.16 107 GLU B O 1
ATOM 1995 N N . VAL B 1 111 ? 2.037 14.107 29.979 1.00 12.77 108 VAL B N 1
ATOM 1996 C CA . VAL B 1 111 ? 3.448 14.424 29.721 1.00 10.60 108 VAL B CA 1
ATOM 1997 C C . VAL B 1 111 ? 3.687 15.891 30.048 1.00 9.92 108 VAL B C 1
ATOM 1998 O O . VAL B 1 111 ? 2.964 16.775 29.568 1.00 11.62 108 VAL B O 1
ATOM 2002 N N . ILE B 1 112 ? 4.679 16.153 30.897 1.00 8.87 109 ILE B N 1
ATOM 2003 C CA . ILE B 1 112 ? 4.956 17.509 31.366 1.00 9.18 109 ILE B CA 1
ATOM 2004 C C . ILE B 1 112 ? 6.399 17.788 30.991 1.00 8.87 109 ILE B C 1
ATOM 2005 O O . ILE B 1 112 ? 7.260 17.005 31.362 1.00 9.23 109 ILE B O 1
ATOM 2010 N N . PHE B 1 113 ? 6.658 18.895 30.295 1.00 7.81 110 PHE B N 1
ATOM 2011 C CA . PHE B 1 113 ? 8.034 19.273 29.969 1.00 7.48 110 PHE B CA 1
ATOM 2012 C C . PHE B 1 113 ? 8.392 20.471 30.801 1.00 7.20 110 PHE B C 1
ATOM 2013 O O . PHE B 1 113 ? 7.788 21.546 30.624 1.00 6.89 110 PHE B O 1
ATOM 2021 N N . LEU B 1 114 ? 9.392 20.310 31.664 1.00 7.81 111 LEU B N 1
ATOM 2022 C CA . LEU B 1 114 ? 9.882 21.362 32.536 1.00 8.14 111 LEU B CA 1
ATOM 2023 C C . LEU B 1 114 ? 11.292 21.856 32.168 1.00 8.29 111 LEU B C 1
ATOM 2024 O O . LEU B 1 114 ? 12.254 21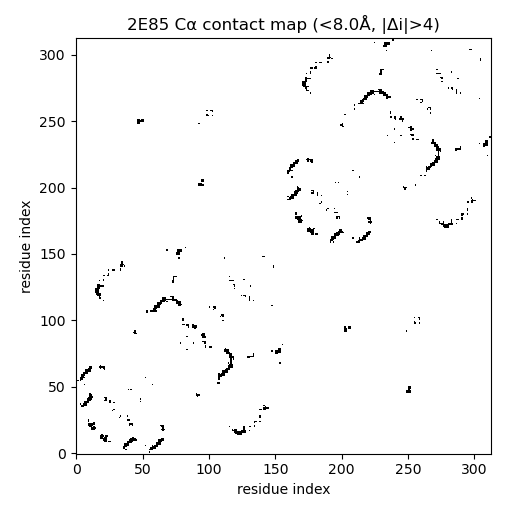.077 32.121 1.00 9.04 111 LEU B O 1
ATOM 2029 N N . GLY B 1 115 ? 11.396 23.151 31.896 1.00 7.17 112 GLY B N 1
ATOM 2030 C CA . GLY B 1 115 ? 12.657 23.771 31.511 1.00 8.24 112 GLY B CA 1
ATOM 2031 C C . GLY B 1 115 ? 13.205 24.549 32.687 1.00 9.02 112 GLY B C 1
ATOM 2032 O O . GLY B 1 115 ? 12.455 25.155 33.475 1.00 8.42 112 GLY B O 1
ATOM 2033 N N . ILE B 1 116 ? 14.519 24.542 32.795 1.00 8.71 113 ILE B N 1
ATOM 2034 C CA . ILE B 1 116 ? 15.225 25.358 33.766 1.00 9.18 113 ILE B CA 1
ATOM 2035 C C . ILE B 1 116 ? 16.185 26.202 32.949 1.00 9.01 113 ILE B C 1
ATOM 2036 O O . ILE B 1 116 ? 16.977 25.640 32.146 1.00 7.51 113 ILE B O 1
ATOM 2041 N N . GLN B 1 117 ? 16.164 27.515 33.188 1.00 8.25 114 GLN B N 1
ATOM 2042 C CA . GLN B 1 117 ? 17.049 28.431 32.456 1.00 7.34 114 GLN B CA 1
ATOM 2043 C C . GLN B 1 117 ? 18.501 28.315 32.881 1.00 7.35 114 GLN B C 1
ATOM 2044 O O . GLN B 1 117 ? 18.832 28.612 34.023 1.00 7.87 114 GLN B O 1
ATOM 2050 N N . PRO B 1 118 ? 19.386 27.918 31.944 1.00 7.74 115 PRO B N 1
ATOM 2051 C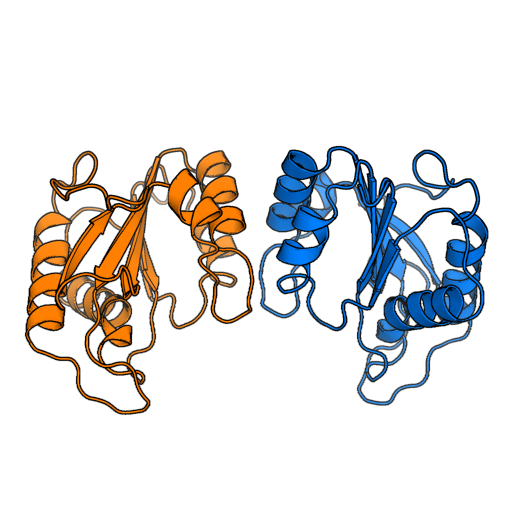 CA . PRO B 1 118 ? 20.807 27.973 32.272 1.00 7.88 115 PRO B CA 1
ATOM 2052 C C . PRO B 1 118 ? 21.380 29.363 32.120 1.00 8.96 115 PRO B C 1
ATOM 2053 O O . PRO B 1 118 ? 20.786 30.253 31.463 1.00 9.14 115 PRO B O 1
ATOM 2057 N N . ASP B 1 119 ? 22.541 29.539 32.726 1.00 8.94 116 ASP B N 1
ATOM 2058 C CA . ASP B 1 119 ? 23.326 30.728 32.515 1.00 8.10 116 ASP B CA 1
ATOM 2059 C C . ASP B 1 119 ? 24.491 30.436 31.626 1.00 9.98 116 ASP B C 1
ATOM 2060 O O . ASP B 1 119 ? 24.619 31.014 30.537 1.00 10.81 116 ASP B O 1
ATOM 2065 N N . ILE B 1 120 ? 25.367 29.569 32.105 1.00 8.83 117 ILE B N 1
ATOM 2066 C CA . ILE B 1 120 ? 26.581 29.254 31.342 1.00 10.15 117 ILE B CA 1
ATOM 2067 C C . ILE B 1 120 ? 26.528 27.799 30.901 1.00 9.68 117 ILE B C 1
ATOM 2068 O O . ILE B 1 120 ? 26.256 26.885 31.689 1.00 9.61 117 ILE B O 1
ATOM 2073 N N . VAL B 1 121 ? 26.834 27.586 29.625 1.00 11.56 118 VAL B N 1
ATOM 2074 C CA . VAL B 1 121 ? 26.841 26.239 29.048 1.00 11.80 118 VAL B CA 1
ATOM 2075 C C . VAL B 1 121 ? 28.075 26.120 28.210 1.00 12.00 118 VAL B C 1
ATOM 2076 O O . VAL B 1 121 ? 28.230 26.824 27.218 1.00 12.49 118 VAL B O 1
ATOM 2080 N N . GLY B 1 122 ? 28.953 25.204 28.600 1.00 12.49 119 GLY B N 1
ATOM 2081 C CA . GLY B 1 122 ? 30.229 25.028 27.942 1.00 12.67 119 GLY B CA 1
ATOM 2082 C C . GLY B 1 122 ? 30.992 23.898 28.586 1.00 12.94 119 GLY B C 1
ATOM 2083 O O . GLY B 1 122 ? 30.759 23.547 29.749 1.00 11.77 119 GLY B O 1
ATOM 2084 N N . PHE B 1 123 ? 31.923 23.347 27.811 1.00 13.86 120 PHE B N 1
ATOM 2085 C CA . PHE B 1 123 ? 32.650 22.164 28.212 1.00 15.36 120 PHE B CA 1
ATOM 2086 C C . PHE B 1 123 ? 33.458 22.369 29.483 1.00 15.52 120 PHE B C 1
ATOM 2087 O O . PHE B 1 123 ? 34.333 23.258 29.549 1.00 15.60 120 PHE B O 1
ATOM 2095 N N . TYR B 1 124 ? 33.169 21.540 30.485 1.00 15.99 121 TYR B N 1
ATOM 2096 C CA . TYR B 1 124 ? 33.858 21.589 31.784 1.00 17.04 121 TYR B CA 1
ATOM 2097 C C . TYR B 1 124 ? 33.584 22.855 32.628 1.00 15.93 121 TYR B C 1
ATOM 2098 O O . TYR B 1 124 ? 34.287 23.119 33.617 1.00 15.65 121 TYR B O 1
ATOM 2107 N N . TYR B 1 125 ? 32.550 23.619 32.272 1.00 14.34 122 TYR B N 1
ATOM 2108 C CA . TYR B 1 125 ? 32.130 24.749 33.106 1.00 14.16 122 TYR B CA 1
ATOM 2109 C C . TYR B 1 125 ? 31.506 24.224 34.414 1.00 13.58 122 TYR B C 1
ATOM 2110 O O . TYR B 1 125 ? 30.905 23.124 34.434 1.00 14.07 122 TYR B O 1
ATOM 2119 N N . PRO B 1 126 ? 31.593 25.016 35.501 1.00 13.19 123 PRO B N 1
ATOM 2120 C CA . PRO B 1 126 ? 30.890 24.676 36.726 1.00 12.92 123 PRO B CA 1
ATOM 2121 C C . PRO B 1 126 ? 29.403 24.984 36.536 1.00 11.82 123 PRO B C 1
ATOM 2122 O O . PRO B 1 126 ? 29.040 25.660 35.563 1.00 12.72 123 PRO B O 1
ATOM 2126 N N . MET B 1 127 ? 28.560 24.457 37.413 1.00 11.52 124 MET B N 1
ATOM 2127 C CA . MET B 1 127 ? 27.150 24.867 37.476 1.00 11.30 124 MET B CA 1
ATOM 2128 C C . MET B 1 127 ? 27.036 26.145 38.311 1.00 11.49 124 MET B C 1
ATOM 2129 O O . MET B 1 127 ? 27.728 26.297 39.331 1.00 12.65 124 MET B O 1
ATOM 2134 N N . THR B 1 128 ? 26.158 27.060 37.916 1.00 10.29 125 THR B N 1
ATOM 2135 C CA . THR B 1 128 ? 25.997 28.286 38.695 1.00 9.69 125 THR B CA 1
ATOM 2136 C C . THR B 1 128 ? 24.935 28.142 39.788 1.00 9.46 125 THR B C 1
ATOM 2137 O O . THR B 1 128 ? 24.070 27.267 39.734 1.00 9.97 125 THR B O 1
ATOM 2141 N N . GLN B 1 129 ? 25.037 28.965 40.821 1.00 10.52 126 GLN B N 1
ATOM 2142 C CA . GLN B 1 129 ? 24.165 28.812 41.986 1.00 9.81 126 GLN B CA 1
ATOM 2143 C C . GLN B 1 129 ? 22.657 28.837 41.677 1.00 10.71 126 GLN B C 1
ATOM 2144 O O . GLN B 1 129 ? 21.918 28.035 42.265 1.00 10.63 126 GLN B O 1
ATOM 2150 N N . PRO B 1 130 ? 22.183 29.784 40.848 1.00 9.75 127 PRO B N 1
ATOM 2151 C CA . PRO B 1 130 ? 20.742 29.803 40.534 1.00 10.84 127 PRO B CA 1
ATOM 2152 C C . PRO B 1 130 ? 20.219 28.509 39.931 1.00 10.34 127 PRO B C 1
ATOM 2153 O O . PRO B 1 130 ? 19.064 28.127 40.184 1.00 10.39 127 PRO B O 1
ATOM 2157 N N . ILE B 1 131 ? 21.076 27.801 39.199 1.00 9.66 128 ILE B N 1
ATOM 2158 C CA . ILE B 1 131 ? 20.653 26.541 38.604 1.00 9.14 128 ILE B CA 1
ATOM 2159 C C . ILE B 1 131 ? 20.647 25.437 39.673 1.00 8.88 128 ILE B C 1
ATOM 2160 O O . ILE B 1 131 ? 19.753 24.610 39.705 1.00 11.20 128 ILE B O 1
ATOM 2165 N N . LYS B 1 132 ? 21.607 25.468 40.575 1.00 10.02 129 LYS B N 1
ATOM 2166 C CA . LYS B 1 132 ? 21.654 24.504 41.680 1.00 9.65 129 LYS B CA 1
ATOM 2167 C C . LYS B 1 132 ? 20.417 24.636 42.523 1.00 10.00 129 LYS B C 1
ATOM 2168 O O . LYS B 1 132 ? 19.798 23.626 42.876 1.00 9.10 129 LYS B O 1
ATOM 2174 N N . ASP B 1 133 ? 20.073 25.887 42.854 1.00 9.19 130 ASP B N 1
ATOM 2175 C CA . ASP B 1 133 ? 18.832 26.233 43.574 1.00 10.71 130 ASP B CA 1
ATOM 2176 C C . ASP B 1 133 ? 17.558 25.763 42.831 1.00 9.92 130 ASP B C 1
ATOM 2177 O O . ASP B 1 133 ? 16.608 25.268 43.458 1.00 10.55 130 ASP B O 1
ATOM 2182 N N . ALA B 1 134 ? 17.520 25.931 41.499 1.00 7.99 131 ALA B N 1
ATOM 2183 C CA . ALA B 1 134 ? 16.343 25.545 40.707 1.00 7.40 131 ALA B CA 1
ATOM 2184 C C . ALA B 1 134 ? 16.202 24.037 40.783 1.00 6.82 131 ALA B C 1
ATOM 2185 O O . ALA B 1 134 ? 15.084 23.516 40.873 1.00 7.53 131 ALA B O 1
ATOM 2187 N N . VAL B 1 135 ? 17.335 23.330 40.710 1.00 5.68 132 VAL B N 1
ATOM 2188 C CA . VAL B 1 135 ? 17.296 21.852 40.762 1.00 6.83 132 VAL B CA 1
ATOM 2189 C C . VAL B 1 135 ? 16.760 21.368 42.111 1.00 8.08 132 VAL B C 1
ATOM 2190 O O . VAL B 1 135 ? 15.887 20.512 42.170 1.00 6.77 132 VAL B O 1
ATOM 2194 N N . GLU B 1 136 ? 17.232 21.996 43.178 1.00 7.94 133 GLU B N 1
ATOM 2195 C CA . GLU B 1 136 ? 16.621 21.762 44.505 1.00 9.75 133 GLU B CA 1
ATOM 2196 C C . GLU B 1 136 ? 15.119 22.066 44.556 1.00 9.59 133 GLU B C 1
ATOM 2197 O O . GLU B 1 136 ? 14.346 21.308 45.154 1.00 10.30 133 GLU B O 1
ATOM 2203 N N . THR B 1 137 ? 14.697 23.175 43.940 1.00 8.87 134 THR B N 1
ATOM 2204 C CA . THR B 1 137 ? 13.288 23.543 43.947 1.00 9.18 134 THR B CA 1
ATOM 2205 C C . THR B 1 137 ? 12.424 22.450 43.295 1.00 8.97 134 THR B C 1
ATOM 2206 O O . THR B 1 137 ? 11.410 22.034 43.842 1.00 8.99 134 THR B O 1
ATOM 2210 N N . VAL B 1 138 ? 12.854 21.964 42.143 1.00 8.84 135 VAL B N 1
ATOM 2211 C CA . VAL B 1 138 ? 12.115 20.954 41.410 1.00 9.21 135 VAL B CA 1
ATOM 2212 C C . VAL B 1 138 ? 12.117 19.651 42.235 1.00 8.87 135 VAL B C 1
ATOM 2213 O O . VAL B 1 138 ? 11.104 18.990 42.371 1.00 8.91 135 VAL B O 1
ATOM 2217 N N . TYR B 1 139 ? 13.264 19.332 42.814 1.00 8.78 136 TYR B N 1
ATOM 2218 C CA . TYR B 1 139 ? 13.428 18.100 43.584 1.00 9.64 136 TYR B CA 1
ATOM 2219 C C . TYR B 1 139 ? 12.451 18.059 44.745 1.00 9.65 136 TYR B C 1
ATOM 2220 O O . TYR B 1 139 ? 11.843 17.036 44.994 1.00 10.27 136 TYR B O 1
ATOM 2229 N N . GLN B 1 140 ? 12.277 19.204 45.399 1.00 10.80 137 GLN B N 1
ATOM 2230 C CA . GLN B 1 140 ? 11.402 19.314 46.555 1.00 12.75 137 GLN B CA 1
ATOM 2231 C C . GLN B 1 140 ? 9.932 19.303 46.174 1.00 13.38 137 GLN B C 1
ATOM 2232 O O . GLN B 1 140 ? 9.067 19.196 47.044 1.00 15.65 137 GLN B O 1
ATOM 2238 N N . ARG B 1 141 ? 9.636 19.410 44.887 1.00 12.69 138 ARG B N 1
ATOM 2239 C CA . ARG B 1 141 ? 8.231 19.328 44.491 1.00 11.86 138 ARG B CA 1
ATOM 2240 C C . ARG B 1 141 ? 7.858 17.957 43.987 1.00 11.02 138 ARG B C 1
ATOM 2241 O O . ARG B 1 141 ? 6.694 17.701 43.727 1.00 9.69 138 ARG B O 1
ATOM 2249 N N . LEU B 1 142 ? 8.848 17.075 43.840 1.00 10.39 139 LEU B N 1
ATOM 2250 C CA . LEU B 1 142 ? 8.570 15.725 43.284 1.00 10.29 139 LEU B CA 1
ATOM 2251 C C . LEU B 1 142 ? 7.623 14.902 44.167 1.00 11.58 139 LEU B C 1
ATOM 2252 O O . LEU B 1 142 ? 6.768 14.167 43.674 1.00 10.95 139 LEU B O 1
ATOM 2257 N N . GLU B 1 143 ? 7.776 15.031 45.480 1.00 12.51 140 GLU B N 1
ATOM 2258 C CA . GLU B 1 143 ? 6.909 14.280 46.362 1.00 13.97 140 GLU B CA 1
ATOM 2259 C C . GLU B 1 143 ? 5.525 14.919 46.366 1.00 14.73 140 GLU B C 1
ATOM 2260 O O . GLU B 1 143 ? 5.384 16.111 46.609 1.00 15.74 140 GLU B O 1
ATOM 2266 N N . GLY B 1 144 ? 4.504 14.138 46.053 1.00 15.58 141 GLY B N 1
ATOM 2267 C CA . GLY B 1 144 ? 3.157 14.691 46.008 1.00 15.45 141 GLY B CA 1
ATOM 2268 C C . GLY B 1 144 ? 2.857 15.633 44.849 1.00 15.52 141 GLY B C 1
ATOM 2269 O O . GLY B 1 144 ? 1.834 16.323 44.861 1.00 16.49 141 GLY B O 1
ATOM 2270 N N . TRP B 1 145 ? 3.745 15.673 43.851 1.00 14.66 142 TRP B N 1
ATOM 2271 C CA . TRP B 1 145 ? 3.515 16.420 42.606 1.00 14.81 142 TRP B CA 1
ATOM 2272 C C . TRP B 1 145 ? 2.106 16.255 42.059 1.00 15.07 142 TRP B C 1
ATOM 2273 O O . TRP B 1 145 ? 1.638 15.154 41.880 1.00 13.96 142 TRP B O 1
ATOM 2284 N N . GLU B 1 146 ? 1.449 17.373 41.766 1.00 15.86 143 GLU B N 1
ATOM 2285 C CA . GLU B 1 146 ? 0.121 17.349 41.170 1.00 17.89 143 GLU B CA 1
ATOM 2286 C C . GLU B 1 146 ? 0.097 18.417 40.118 1.00 17.17 143 GLU B C 1
ATOM 2287 O O . GLU B 1 146 ? 0.705 19.485 40.299 1.00 16.75 143 GLU B O 1
ATOM 2293 N N . GLY B 1 147 ? -0.586 18.128 39.013 1.00 18.02 144 GLY B N 1
ATOM 2294 C CA . GLY B 1 147 ? -0.676 19.064 37.899 1.00 17.58 144 GLY B CA 1
ATOM 2295 C C . GLY B 1 147 ? 0.674 19.409 37.305 1.00 17.49 144 GLY B C 1
ATOM 2296 O O . GLY B 1 147 ? 1.405 18.518 36.866 1.00 16.95 144 GLY B O 1
ATOM 2297 N N . ASN B 1 148 ? 0.991 20.707 37.291 1.00 17.19 145 ASN B N 1
ATOM 2298 C CA . ASN B 1 148 ? 2.287 21.209 36.855 1.00 17.80 145 ASN B CA 1
ATOM 2299 C C . ASN B 1 148 ? 3.247 21.531 37.986 1.00 17.27 145 ASN B C 1
ATOM 2300 O O . ASN B 1 148 ? 4.178 22.338 37.821 1.00 16.88 145 ASN B O 1
ATOM 2305 N N . GLY B 1 149 ? 2.987 20.913 39.141 1.00 16.92 146 GLY B N 1
ATOM 2306 C CA . GLY B 1 149 ? 3.827 21.027 40.323 1.00 16.18 146 GLY B CA 1
ATOM 2307 C C . GLY B 1 149 ? 3.891 22.430 40.895 1.00 16.02 146 GLY B C 1
ATOM 2308 O O . GLY B 1 149 ? 4.784 22.726 41.675 1.00 15.99 146 GLY B O 1
ATOM 2309 N N . GLY B 1 150 ? 2.939 23.280 40.499 1.00 15.42 147 GLY B N 1
ATOM 2310 C CA . GLY B 1 150 ? 2.875 24.671 40.926 1.00 15.12 147 GLY B CA 1
ATOM 2311 C C . GLY B 1 150 ? 3.766 25.629 40.138 1.00 14.42 147 GLY B C 1
ATOM 2312 O O . GLY B 1 150 ? 3.910 26.790 40.506 1.00 14.18 147 GLY B O 1
ATOM 2313 N N . PHE B 1 151 ? 4.376 25.137 39.069 1.00 13.98 148 PHE B N 1
ATOM 2314 C CA . PHE B 1 151 ? 5.214 25.987 38.227 1.00 13.75 148 PHE B CA 1
ATOM 2315 C C . PHE B 1 151 ? 4.420 26.719 37.145 1.00 13.92 148 PHE B C 1
ATOM 2316 O O . PHE B 1 151 ? 3.372 26.230 36.663 1.00 13.92 148 PHE B O 1
ATOM 2324 N N . ALA B 1 152 ? 4.924 27.890 36.758 1.00 13.20 149 ALA B N 1
ATOM 2325 C CA . ALA B 1 152 ? 4.278 28.710 35.715 1.00 13.49 149 ALA B CA 1
ATOM 2326 C C . ALA B 1 152 ? 4.561 28.189 34.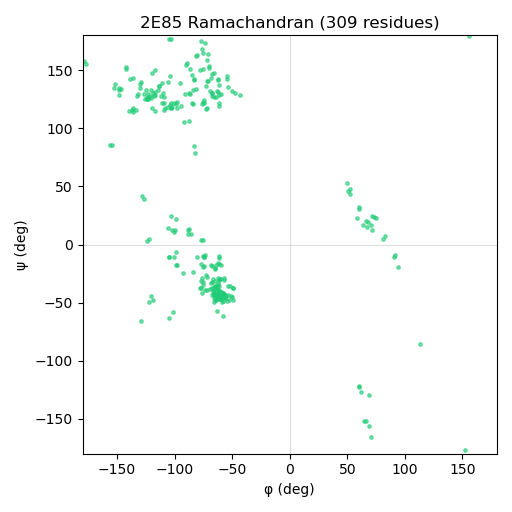318 1.00 13.07 149 ALA B C 1
ATOM 2327 O O . ALA B 1 152 ? 5.623 27.619 34.065 1.00 12.99 149 ALA B O 1
ATOM 2329 N N . GLN B 1 153 ? 3.609 28.413 33.416 1.00 13.97 150 GLN B N 1
ATOM 2330 C CA . GLN B 1 153 ? 3.791 28.145 31.997 1.00 15.22 150 GLN B CA 1
ATOM 2331 C C . GLN B 1 153 ? 4.723 29.181 31.397 1.00 14.80 150 GLN B C 1
ATOM 2332 O O . GLN B 1 153 ? 4.579 30.362 31.727 1.00 15.09 150 GLN B O 1
ATOM 2338 N N . LEU B 1 154 ? 5.678 28.757 30.551 1.00 14.54 151 LEU B N 1
ATOM 2339 C CA . LEU B 1 154 ? 6.490 29.677 29.760 1.00 14.69 151 LEU B CA 1
ATOM 2340 C C . LEU B 1 154 ? 5.566 30.483 28.873 1.00 15.05 151 LEU B C 1
ATOM 2341 O O . LEU B 1 154 ? 4.707 29.921 28.195 1.00 13.46 151 LEU B O 1
ATOM 2346 N N . ALA B 1 155 ? 5.739 31.801 28.904 1.00 17.28 152 ALA B N 1
ATOM 2347 C CA . ALA B 1 155 ? 5.031 32.683 27.984 1.00 20.62 152 ALA B CA 1
ATOM 2348 C C . ALA B 1 155 ? 5.780 32.869 26.683 1.00 23.31 152 ALA B C 1
ATOM 2349 O O . ALA B 1 155 ? 6.800 33.555 26.645 1.00 25.34 152 ALA B O 1
ATOM 2351 N N . VAL B 1 156 ? 5.284 32.246 25.616 1.00 26.15 153 VAL B N 1
ATOM 2352 C CA . VAL B 1 156 ? 5.829 32.446 24.263 1.00 28.66 153 VAL B CA 1
ATOM 2353 C C . VAL B 1 156 ? 4.719 32.898 23.318 1.00 30.17 153 VAL B C 1
ATOM 2354 O O . VAL B 1 156 ? 3.690 32.223 23.171 1.00 30.93 153 VAL B O 1
ATOM 2358 N N . GLU B 1 157 ? 4.961 34.024 22.652 1.00 32.25 154 GLU B N 1
ATOM 2359 C CA . GLU B 1 157 ? 3.942 34.698 21.851 1.00 33.67 154 GLU B CA 1
ATOM 2360 C C . GLU B 1 157 ? 4.237 34.627 20.352 1.00 34.67 154 GLU B C 1
ATOM 2361 O O . GLU B 1 157 ? 4.188 33.496 19.824 1.00 14.79 154 GLU B O 1
#

B-factor: mean 14.7, std 6.63, range [3.38, 62.82]

Solvent-accessible surface area: 14060 Å² total; per-residue (Å²): 144,86,67,31,60,13,0,0,6,0,12,3,50,57,100,60,2,0,31,2,0,0,8,46,0,8,84,54,6,88,91,46,108,58,39,119,23,50,45,42,93,10,26,63,14,15,0,90,17,6,42,48,3,44,105,40,175,7,86,35,0,0,6,1,22,9,16,119,30,70,56,107,53,14,66,16,50,6,2,52,42,94,20,0,31,120,60,96,36,67,12,86,58,81,1,1,15,25,6,3,3,59,3,9,84,118,60,18,43,81,19,6,7,0,0,0,10,15,80,61,75,10,143,164,105,98,38,29,109,58,0,92,76,4,2,66,54,0,15,99,90,2,115,64,7,133,42,61,10,74,24,60,102,8,99,116,151,75,90,29,58,13,0,0,2,0,10,2,48,64,98,60,3,0,31,1,0,0,18,44,1,7,117,54,6,88,90,48,108,58,39,117,24,53,49,30,100,9,25,61,13,10,0,88,15,1,42,54,1,40,107,47,178,9,84,37,0,0,6,0,25,10,16,107,22,71,56,108,54,14,66,20,53,8,2,53,31,82,19,1,30,104,60,99,28,67,11,90,54,84,0,1,15,7,2,3,2,27,4,3,72,102,84,19,67,69,18,6,6,0,0,0,9,16,81,52,74,9,142,163,109,103,40,33,108,59,0,90,76,4,0,65,49,0,15,98,90,2,115,61,7,135,43,56,9,73,23,60,84,9,100,62,141

Foldseek 3Di:
DLPAAEEEEFEAAQQWALQCLSVVLVVVCVVPNAARYDYHPCYQFCVVVVVVVLVSQYQAYEYEGADALVDPALAKAWEDLVRLQVVQDAGPVSDRVSVVQVVCCVRHPHYIYMYGHADGTHGNYHYDDSSVVSSVVVSVQRHVNDDNSPHHHRDD/DLPAAEEEEFEAAQQWALQCLRVVLVVVCVVPNAARYDYHPCYQFCVVVLVVVLVSQYQAYEYEGADALPDPALAKAWEDLVNLQVVQDAGPVSDRVSVVQVVVCVRHVHYIYMYGYADGTGGNYHYDDSSVVSSVVVSVLRHPQDDNSPHHHRDDD

Nearest PDB structures (foldseek):
  2e85-assembly1_A  TM=1.006E+00  e=7.765E-37  Escherichia coli
  2i8l-assembly1_A  TM=9.221E-01  e=6.068E-27  Escherichia coli
  5zby-assembly1_A  TM=8.698E-01  e=1.574E-11  Thermococcus kodakarensis KOD1
  1cfz-assembly2_B  TM=7.885E-01  e=1.471E-08  Escherichia coli
  5ttx-assembly3_C  TM=7.081E-01  e=3.558E-09  Thaumarchaeota archaeon SCGC AB-539-E09

Secondary structure (DSSP, 8-state):
-----EEEEEE--GGGGGGGHHHHHHHHHHHS--TT-EEEE-TT-SGGGHHHHHHH--SEEEEEEE---SS-TT-EEEPPHHHHHHTT-B-TT--BHHHHHHHHHHHHSEEEEEEE--S---TTPPPPHHHHHHHHHHHTTSTT--TTTTPPBP--/-----EEEEEE--TTSGGGGHHHHHHHHHHHS--TT-EEEEEET-SGGGHHHHHHH--SEEEEEEE---SS-TT-EEEPPHHHHHHTT-B-TTS-BHHHHHHHHHHHHS-EEEEEE--S---TTPPPPHHHHHHHHHHHHHSTT--TTTTPPBP---

Sequence (313 aa):
ASAVTDVLLCVGNSMMGDDGAGPLLAEKCAAAPKGNWVVIDGGSAPENDIVAIRELRPTRLLIVDATDMGLNPGEIRIIDPDDIAEMFMMTTHNMPLNYLIDQLKEDIGEVIFLGIQPDIVGFYYPMTQPIKDAVETVYQRLEGWEGNGGFAQLAVASAVTDVLLCVGNSMMGDDGAGPLLAEKCAAAPKGNWVVIDGGSAPENDIVAIRELRPTRLLIVDATDMGLNPGEIRIIDPDDIAEMFMMTTHNMPLNYLIDQLKEDIGEVIFLGIQPDIVGFYYPMTQPIKDAVETVYQRLEGWEGNGGFAQLAVE